Protein AF-A0A936NTW9-F1 (afdb_monomer)

Mean predicted aligned error: 15.89 Å

Structure (mmCIF, N/CA/C/O backbone):
data_AF-A0A936NTW9-F1
#
_entry.id   AF-A0A936NTW9-F1
#
loop_
_atom_site.group_PDB
_atom_site.id
_atom_site.type_symbol
_atom_site.label_atom_id
_atom_site.label_alt_id
_atom_site.label_comp_id
_atom_site.label_asym_id
_atom_site.label_entity_id
_atom_site.label_seq_id
_atom_site.pdbx_PDB_ins_code
_atom_site.Cartn_x
_atom_site.Cartn_y
_atom_site.Cartn_z
_atom_site.occupancy
_atom_site.B_iso_or_equiv
_atom_site.auth_seq_id
_atom_site.auth_comp_id
_atom_site.auth_asym_id
_atom_site.auth_atom_id
_atom_site.pdbx_PDB_model_num
ATOM 1 N N . MET A 1 1 ? -36.601 13.143 26.554 1.00 58.38 1 MET A N 1
ATOM 2 C CA . MET A 1 1 ? -36.252 12.756 25.161 1.00 58.38 1 MET A CA 1
ATOM 3 C C . MET A 1 1 ? -35.324 11.544 25.115 1.00 58.38 1 MET A C 1
ATOM 5 O O . MET A 1 1 ? -35.611 10.643 24.347 1.00 58.38 1 MET A O 1
ATOM 9 N N . ILE A 1 2 ? -34.257 11.485 25.926 1.00 73.88 2 ILE A N 1
ATOM 10 C CA . ILE A 1 2 ? -33.351 10.317 25.962 1.00 73.88 2 ILE A CA 1
ATOM 11 C C . ILE A 1 2 ? -33.959 9.081 26.653 1.00 73.88 2 ILE A C 1
ATOM 13 O O . ILE A 1 2 ? -33.783 7.973 26.162 1.00 73.88 2 ILE A O 1
ATOM 17 N N . GLU A 1 3 ? -34.763 9.271 27.703 1.00 79.44 3 GLU A N 1
ATOM 18 C CA . GLU A 1 3 ? -35.417 8.172 28.440 1.00 79.44 3 GLU A CA 1
ATOM 19 C C . GLU A 1 3 ? -36.416 7.390 27.578 1.00 79.44 3 GLU A C 1
ATOM 21 O O . GLU A 1 3 ? -36.490 6.170 27.659 1.00 79.44 3 GLU A O 1
ATOM 26 N N . ALA A 1 4 ? -37.110 8.073 26.661 1.00 79.88 4 ALA A N 1
ATOM 27 C CA . ALA A 1 4 ? -38.004 7.436 25.692 1.00 79.88 4 ALA A CA 1
ATOM 28 C C . ALA A 1 4 ? -37.268 6.504 24.705 1.00 79.88 4 ALA A C 1
ATOM 30 O O . ALA A 1 4 ? -37.899 5.679 24.054 1.00 79.88 4 ALA A O 1
ATOM 31 N N . LEU A 1 5 ? -35.941 6.639 24.589 1.00 82.25 5 LEU A N 1
ATOM 32 C CA . LEU A 1 5 ? -35.065 5.775 23.790 1.00 82.25 5 LEU A CA 1
ATOM 33 C C . LEU A 1 5 ? -34.344 4.721 24.651 1.00 82.25 5 LEU A C 1
ATOM 35 O O . LEU A 1 5 ? -33.435 4.058 24.156 1.00 82.25 5 LEU A O 1
ATOM 39 N N . GLY A 1 6 ? -34.709 4.585 25.931 1.00 81.94 6 GLY A N 1
ATOM 40 C CA . GLY A 1 6 ? -34.075 3.659 26.873 1.00 81.94 6 GLY A CA 1
ATOM 41 C C . GLY A 1 6 ? -32.705 4.115 27.385 1.00 81.94 6 GLY A C 1
ATOM 42 O O . GLY A 1 6 ? -31.946 3.298 27.897 1.00 81.94 6 GLY A O 1
ATOM 43 N N . ALA A 1 7 ? -32.357 5.398 27.233 1.00 87.19 7 ALA A N 1
ATOM 44 C CA . ALA A 1 7 ? -31.097 5.955 27.722 1.00 87.19 7 ALA A CA 1
ATOM 45 C C . ALA A 1 7 ? -31.300 6.779 29.001 1.00 87.19 7 ALA A C 1
ATOM 47 O O . ALA A 1 7 ? -32.234 7.576 29.089 1.00 87.19 7 ALA A O 1
ATOM 48 N N . PHE A 1 8 ? -30.368 6.650 29.944 1.00 87.12 8 PHE A N 1
ATOM 49 C CA . PHE A 1 8 ? -30.339 7.407 31.195 1.00 87.12 8 PHE A CA 1
ATOM 50 C C . PHE A 1 8 ? -29.145 8.382 31.231 1.00 87.12 8 PHE A C 1
ATOM 52 O O . PHE A 1 8 ? -28.143 8.176 30.533 1.00 87.12 8 PHE A O 1
ATOM 59 N N . PRO A 1 9 ? -29.241 9.493 31.983 1.00 83.81 9 PRO A N 1
ATOM 60 C CA . PRO A 1 9 ? -28.183 10.495 32.043 1.00 83.81 9 PRO A CA 1
ATOM 61 C C . PRO A 1 9 ? -26.956 9.993 32.818 1.00 83.81 9 PRO A C 1
ATOM 63 O O . PRO A 1 9 ? -27.065 9.437 33.906 1.00 83.81 9 PRO A O 1
ATOM 66 N N . VAL A 1 10 ? -25.760 10.268 32.289 1.00 82.56 10 VAL A N 1
ATOM 67 C CA . VAL A 1 10 ? -24.481 9.900 32.917 1.00 82.56 10 VAL A CA 1
ATOM 68 C C . VAL A 1 10 ? -23.636 11.151 33.154 1.00 82.56 10 VAL A C 1
ATOM 70 O O . VAL A 1 10 ? -23.286 11.853 32.202 1.00 82.56 10 VAL A O 1
ATOM 73 N N . ASP A 1 11 ? -23.263 11.424 34.410 1.00 78.00 11 ASP A N 1
ATOM 74 C CA . ASP A 1 11 ? -22.305 12.488 34.739 1.00 78.00 11 ASP A CA 1
ATOM 75 C C . ASP A 1 11 ? -20.865 11.969 34.584 1.00 78.00 11 ASP A C 1
ATOM 77 O O . ASP A 1 11 ? -20.357 11.179 35.379 1.00 78.00 11 ASP A O 1
ATOM 81 N N . ILE A 1 12 ? -20.199 12.422 33.522 1.00 67.88 12 ILE A N 1
ATOM 82 C CA . ILE A 1 12 ? -18.830 12.031 33.152 1.00 67.88 12 ILE A CA 1
ATOM 83 C C . ILE A 1 12 ? -17.732 12.777 33.936 1.00 67.88 12 ILE A C 1
ATOM 85 O O . ILE A 1 12 ? -16.542 12.560 33.681 1.00 67.88 12 ILE A O 1
ATOM 89 N N . ARG A 1 13 ? -18.083 13.664 34.880 1.00 70.44 13 ARG A N 1
ATOM 90 C CA . ARG A 1 13 ? -17.108 14.363 35.738 1.00 70.44 13 ARG A CA 1
ATOM 91 C C . ARG A 1 13 ? -16.461 13.388 36.731 1.00 70.44 13 ARG A C 1
ATOM 93 O O . ARG A 1 13 ? -17.114 12.491 37.266 1.00 70.44 13 ARG A O 1
ATOM 100 N N . LYS A 1 14 ? -15.160 13.569 37.006 1.00 58.91 14 LYS A N 1
ATOM 101 C CA . LYS A 1 14 ? -14.399 12.723 37.949 1.00 58.91 14 LYS A CA 1
ATOM 102 C C . LYS A 1 14 ? -15.132 12.611 39.295 1.00 58.91 14 LYS A C 1
ATOM 104 O O . LYS A 1 14 ? -15.470 13.625 39.897 1.00 58.91 14 LYS A O 1
ATOM 109 N N . GLY A 1 15 ? -15.352 11.376 39.750 1.00 62.38 15 GLY A N 1
ATOM 110 C CA . GLY A 1 15 ? -15.989 11.070 41.036 1.00 62.38 15 GLY A CA 1
ATOM 111 C C . GLY A 1 15 ? -17.523 11.065 41.040 1.00 62.38 15 GLY A C 1
ATOM 112 O O . GLY A 1 15 ? -18.102 10.804 42.087 1.00 62.38 15 GLY A O 1
ATOM 113 N N . ARG A 1 16 ? -18.191 11.323 39.902 1.00 64.38 16 ARG A N 1
ATOM 114 C CA . ARG A 1 16 ? -19.667 11.394 39.812 1.00 64.38 16 ARG A CA 1
ATOM 115 C C . ARG A 1 16 ? -20.327 10.295 38.971 1.00 64.38 16 ARG A C 1
ATOM 117 O O . ARG A 1 16 ? -21.535 10.317 38.784 1.00 64.38 16 ARG A O 1
ATOM 124 N N . GLY A 1 17 ? -19.556 9.304 38.522 1.00 69.69 17 GLY A N 1
ATOM 125 C CA . GLY A 1 17 ? -20.062 8.171 37.733 1.00 69.69 17 GLY A CA 1
ATOM 126 C C . GLY A 1 17 ? -20.706 7.039 38.547 1.00 69.69 17 GLY A C 1
ATOM 127 O O . GLY A 1 17 ? -21.182 6.072 37.963 1.00 69.69 17 GLY A O 1
ATOM 128 N N . GLU A 1 18 ? -20.714 7.133 39.878 1.00 79.44 18 GLU A N 1
ATOM 129 C CA . GLU A 1 18 ? -21.192 6.066 40.768 1.00 79.44 18 GLU A CA 1
ATOM 130 C C . GLU A 1 18 ? -22.706 5.828 40.647 1.00 79.44 18 GLU A C 1
ATOM 132 O O . GLU A 1 18 ? -23.154 4.685 40.654 1.00 79.44 18 GLU A O 1
ATOM 137 N N . SER A 1 19 ? -23.505 6.888 40.476 1.00 83.81 19 SER A N 1
ATOM 138 C CA . SER A 1 19 ? -24.954 6.759 40.267 1.00 83.81 19 SER A CA 1
ATOM 139 C C . SER A 1 19 ? -25.270 6.015 38.969 1.00 83.81 19 SER A C 1
ATOM 141 O O . SER A 1 19 ? -26.034 5.055 38.986 1.00 83.81 19 SER A O 1
ATOM 143 N N . ALA A 1 20 ? -24.606 6.393 37.874 1.00 86.38 20 ALA A N 1
ATOM 144 C CA . ALA A 1 20 ? -24.741 5.735 36.578 1.00 86.38 20 ALA A CA 1
ATOM 145 C C . ALA A 1 20 ? -24.289 4.267 36.619 1.00 86.38 20 ALA A C 1
ATOM 147 O O . ALA A 1 20 ? -24.885 3.415 35.965 1.00 86.38 20 ALA A O 1
ATOM 148 N N . TYR A 1 21 ? -23.252 3.957 37.402 1.00 88.56 21 TYR A N 1
ATOM 149 C CA . TYR A 1 21 ? -22.795 2.584 37.601 1.00 88.56 21 TYR A CA 1
ATOM 150 C C . TYR A 1 21 ? -23.832 1.730 38.348 1.00 88.56 21 TYR A C 1
ATOM 152 O O . TYR A 1 21 ? -24.126 0.612 37.929 1.00 88.56 21 TYR A O 1
ATOM 160 N N . ARG A 1 22 ? -24.437 2.259 39.419 1.00 89.06 22 ARG A N 1
ATOM 161 C CA . ARG A 1 22 ? -25.508 1.564 40.158 1.00 89.06 22 ARG A CA 1
ATOM 162 C C . ARG A 1 22 ? -26.762 1.363 39.318 1.00 89.06 22 ARG A C 1
ATOM 164 O O . ARG A 1 22 ? -27.401 0.320 39.413 1.00 89.06 22 ARG A O 1
ATOM 171 N N . GLU A 1 23 ? -27.101 2.335 38.483 1.00 90.69 23 GLU A N 1
ATOM 172 C CA . GLU A 1 23 ? -28.217 2.216 37.549 1.00 90.69 23 GLU A CA 1
ATOM 173 C C . GLU A 1 23 ? -27.950 1.135 36.493 1.00 90.69 23 GLU A C 1
ATOM 175 O O . GLU A 1 23 ? -28.784 0.251 36.291 1.00 90.69 23 GLU A O 1
ATOM 180 N N . ALA A 1 24 ? -26.748 1.128 35.908 1.00 92.62 24 ALA A N 1
ATOM 181 C CA . ALA A 1 24 ? -26.281 0.078 35.006 1.00 92.62 24 ALA A CA 1
ATOM 182 C C . ALA A 1 24 ? -26.339 -1.323 35.641 1.00 92.62 24 ALA A C 1
ATOM 184 O O . ALA A 1 24 ? -26.802 -2.268 35.000 1.00 92.62 24 ALA A O 1
ATOM 185 N N . LEU A 1 25 ? -25.918 -1.460 36.903 1.00 93.06 25 LEU A N 1
ATOM 186 C CA . LEU A 1 25 ? -26.058 -2.703 37.667 1.00 93.06 25 LEU A CA 1
ATOM 187 C C . LEU A 1 25 ? -27.520 -3.134 37.791 1.00 93.06 25 LEU A C 1
ATOM 189 O O . LEU A 1 25 ? -27.838 -4.288 37.515 1.00 93.06 25 LEU A O 1
ATOM 193 N N . GLY A 1 26 ? -28.406 -2.214 38.179 1.00 93.31 26 GLY A N 1
ATOM 194 C CA . GLY A 1 26 ? -29.829 -2.502 38.341 1.00 93.31 26 GLY A CA 1
ATOM 195 C C . GLY A 1 26 ? -30.490 -2.963 37.041 1.00 93.31 26 GLY A C 1
ATOM 196 O O . GLY A 1 26 ? -31.293 -3.891 37.070 1.00 93.31 26 GLY A O 1
ATOM 197 N N . ILE A 1 27 ? -30.132 -2.360 35.902 1.00 93.69 27 ILE A N 1
ATOM 198 C CA . ILE A 1 27 ? -30.601 -2.779 34.567 1.00 93.69 27 ILE A CA 1
ATOM 199 C C . ILE A 1 27 ? -30.202 -4.234 34.296 1.00 93.69 27 ILE A C 1
ATOM 201 O O . ILE A 1 27 ? -31.053 -5.072 34.003 1.00 93.69 27 ILE A O 1
ATOM 205 N N . LEU A 1 28 ? -28.921 -4.562 34.469 1.00 95.31 28 LEU A N 1
ATOM 206 C CA . LEU A 1 28 ? -28.418 -5.914 34.220 1.00 95.31 28 LEU A CA 1
ATOM 207 C C . LEU A 1 28 ? -29.011 -6.951 35.189 1.00 95.31 28 LEU A C 1
ATOM 209 O O . LEU A 1 28 ? -29.322 -8.064 34.776 1.00 95.31 28 LEU A O 1
ATOM 213 N N . GLN A 1 29 ? -29.229 -6.592 36.458 1.00 92.94 29 GLN A N 1
ATOM 214 C CA . GLN A 1 29 ? -29.855 -7.473 37.455 1.00 92.94 29 GLN A CA 1
ATOM 215 C C . GLN A 1 29 ? -31.328 -7.777 37.156 1.00 92.94 29 GLN A C 1
ATOM 217 O O . GLN A 1 29 ? -31.815 -8.840 37.532 1.00 92.94 29 GLN A O 1
ATOM 222 N N . ARG A 1 30 ? -32.035 -6.884 36.453 1.00 94.12 30 ARG A N 1
ATOM 223 C CA . ARG A 1 30 ? -33.392 -7.150 35.946 1.00 94.12 30 ARG A CA 1
ATOM 224 C C . ARG A 1 30 ? -33.407 -8.031 34.690 1.00 94.12 30 ARG A C 1
ATOM 226 O O . ARG A 1 30 ? -34.481 -8.340 34.187 1.00 94.12 30 ARG A O 1
ATOM 233 N N . GLY A 1 31 ? -32.241 -8.440 34.184 1.00 92.62 31 GLY A N 1
ATOM 234 C CA . GLY A 1 31 ? -32.121 -9.215 32.948 1.00 92.62 31 GLY A CA 1
ATOM 235 C C . GLY A 1 31 ? -32.299 -8.376 31.680 1.00 92.62 31 GLY A C 1
ATOM 236 O O . GLY A 1 31 ? -32.536 -8.930 30.608 1.00 92.62 31 GLY A O 1
ATOM 237 N N . GLU A 1 32 ? -32.201 -7.048 31.783 1.00 93.38 32 GLU A N 1
ATOM 238 C CA . GLU A 1 32 ? -32.288 -6.134 30.643 1.00 93.38 32 GLU A CA 1
ATOM 239 C C . GLU A 1 32 ? -30.918 -5.947 29.967 1.00 93.38 32 GLU A C 1
ATOM 241 O O . GLU A 1 32 ? -29.859 -6.201 30.546 1.00 93.38 32 GLU A O 1
ATOM 246 N N . ALA A 1 33 ? -30.926 -5.473 28.719 1.00 93.00 33 ALA A N 1
ATOM 247 C CA . ALA A 1 33 ? -29.708 -5.213 27.959 1.00 93.00 33 ALA A CA 1
ATOM 248 C C . ALA A 1 33 ? -29.172 -3.796 28.212 1.00 93.00 33 ALA A C 1
ATOM 250 O O . ALA A 1 33 ? -29.921 -2.822 28.181 1.00 93.00 33 ALA A O 1
ATOM 251 N N . LEU A 1 34 ? -27.852 -3.674 28.366 1.00 94.56 34 LEU A N 1
ATOM 252 C CA . LEU A 1 34 ? -27.174 -2.394 28.558 1.00 94.56 34 LEU A CA 1
ATOM 253 C C . LEU A 1 34 ? -26.146 -2.141 27.447 1.00 94.56 34 LEU A C 1
ATOM 255 O O . LEU A 1 34 ? -25.196 -2.903 27.273 1.00 94.56 34 LEU A O 1
ATOM 259 N N . GLY A 1 35 ? -26.314 -1.040 26.712 1.00 93.62 35 GLY A N 1
ATOM 260 C CA . GLY A 1 35 ? -25.346 -0.575 25.717 1.00 93.62 35 GLY A CA 1
ATOM 261 C C . GLY A 1 35 ? -24.323 0.382 26.327 1.00 93.62 35 GLY A C 1
ATOM 262 O O . GLY A 1 35 ? -24.699 1.408 26.889 1.00 93.62 35 GLY A O 1
ATOM 263 N N . ILE A 1 36 ? -23.026 0.084 26.187 1.00 92.12 36 ILE A N 1
ATOM 264 C CA . ILE A 1 36 ? -21.938 0.928 26.709 1.00 92.12 36 ILE A CA 1
ATOM 265 C C . ILE A 1 36 ? -20.894 1.178 25.622 1.00 92.12 36 ILE A C 1
ATOM 267 O O . ILE A 1 36 ? -20.478 0.257 24.922 1.00 92.12 36 ILE A O 1
ATOM 271 N N . PHE A 1 37 ? -20.424 2.424 25.523 1.00 90.19 37 PHE A N 1
ATOM 272 C CA . PHE A 1 37 ? -19.232 2.778 24.753 1.00 90.19 37 PHE A CA 1
ATOM 273 C C . PHE A 1 37 ? -18.010 2.784 25.685 1.00 90.19 37 PHE A C 1
ATOM 275 O O . PHE A 1 37 ? -17.820 3.763 26.413 1.00 90.19 37 PHE A O 1
ATOM 282 N N . PRO A 1 38 ? -17.174 1.729 25.689 1.00 87.50 38 PRO A N 1
ATOM 283 C CA . PRO A 1 38 ? -16.058 1.594 26.632 1.00 87.50 38 PRO A CA 1
ATOM 284 C C . PRO A 1 38 ? -14.990 2.693 26.510 1.00 87.50 38 PRO A C 1
ATOM 286 O O . PRO A 1 38 ? -14.270 2.947 27.470 1.00 87.50 38 PRO A O 1
ATOM 289 N N . GLU A 1 39 ? -14.913 3.386 25.371 1.00 82.00 39 GLU A N 1
ATOM 290 C CA . GLU A 1 39 ? -14.017 4.533 25.147 1.00 82.00 39 GLU A CA 1
ATOM 291 C C . GLU A 1 39 ? -14.477 5.801 25.901 1.00 82.00 39 GLU A C 1
ATOM 293 O O . GLU A 1 39 ? -13.690 6.705 26.184 1.00 82.00 39 GLU A O 1
ATOM 298 N N . GLY A 1 40 ? -15.770 5.893 26.237 1.00 79.88 40 GLY A N 1
ATOM 299 C CA . GLY A 1 40 ? -16.372 7.021 26.957 1.00 79.88 40 GLY A CA 1
ATOM 300 C C . GLY A 1 40 ? -16.474 8.334 26.169 1.00 79.88 40 GLY A C 1
ATOM 301 O O . GLY A 1 40 ? -17.053 9.299 26.667 1.00 79.88 40 GLY A O 1
ATOM 302 N N . GLN A 1 41 ? -15.936 8.399 24.952 1.00 77.75 41 GLN A N 1
ATOM 303 C CA . GLN A 1 41 ? -16.028 9.550 24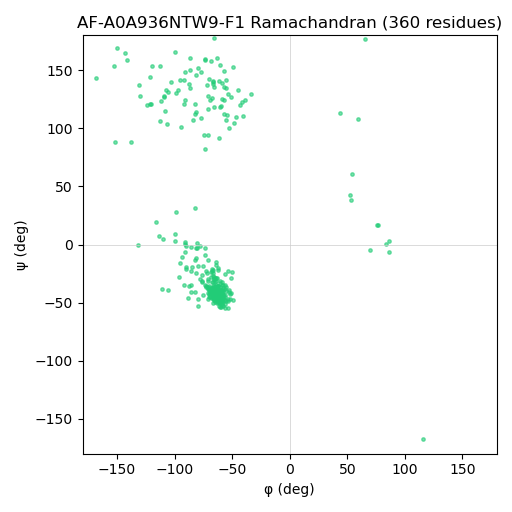.057 1.00 77.75 41 GLN A CA 1
ATOM 304 C C . GLN A 1 41 ? -16.203 9.087 22.610 1.00 77.75 41 GLN A C 1
ATOM 306 O O . GLN A 1 41 ? -15.866 7.964 22.249 1.00 77.75 41 GLN A O 1
ATOM 311 N N . ARG A 1 42 ? -16.730 9.973 21.760 1.00 77.31 42 ARG A N 1
ATOM 312 C CA . ARG A 1 42 ? -16.711 9.758 20.310 1.00 77.31 42 ARG A CA 1
ATOM 313 C C . ARG A 1 42 ? -15.280 9.926 19.804 1.00 77.31 42 ARG A C 1
ATOM 315 O O . ARG A 1 42 ? -14.697 10.985 20.032 1.00 77.31 42 ARG A O 1
ATOM 322 N N . SER A 1 43 ? -14.778 8.934 19.070 1.00 69.56 43 SER A N 1
ATOM 323 C CA . SER A 1 43 ? -13.479 9.016 18.394 1.00 69.56 43 SER A CA 1
ATOM 324 C C . SER A 1 43 ? -13.412 10.240 17.471 1.00 69.56 43 SER A C 1
ATOM 326 O O . SER A 1 43 ? -14.365 10.546 16.742 1.00 69.56 43 SER A O 1
ATOM 328 N N . GLU A 1 44 ? -12.298 10.974 17.543 1.00 59.31 44 GLU A N 1
ATOM 329 C CA . GLU A 1 44 ? -12.094 12.193 16.760 1.00 59.31 44 GLU A CA 1
ATOM 330 C C . GLU A 1 44 ? -11.673 11.858 15.331 1.00 59.31 44 GLU A C 1
ATOM 332 O O . GLU A 1 44 ? -12.318 12.383 14.425 1.00 59.31 44 GLU A O 1
ATOM 337 N N . GLN A 1 45 ? -10.705 10.944 15.152 1.00 54.91 45 GLN A N 1
ATOM 338 C CA . GLN A 1 45 ? -10.376 10.121 13.970 1.00 54.91 45 GLN A CA 1
ATOM 339 C C . GLN A 1 45 ? -9.360 9.043 14.406 1.00 54.91 45 GLN A C 1
ATOM 341 O O . GLN A 1 45 ? -8.465 9.354 15.190 1.00 54.91 45 GLN A O 1
ATOM 346 N N . GLY A 1 46 ? -9.428 7.818 13.872 1.00 49.69 46 GLY A N 1
ATOM 347 C 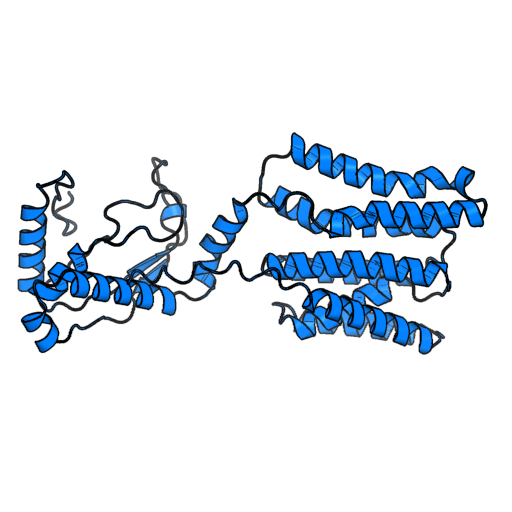CA . GLY A 1 46 ? -8.396 6.789 14.084 1.00 49.69 46 GLY A CA 1
ATOM 348 C C . GLY A 1 46 ? -8.870 5.542 14.846 1.00 49.69 46 GLY A C 1
ATOM 349 O O . GLY A 1 46 ? -10.080 5.354 14.980 1.00 49.69 46 GLY A O 1
ATOM 350 N N . PRO A 1 47 ? -7.923 4.685 15.292 1.00 50.91 47 PRO A N 1
ATOM 351 C CA . PRO A 1 47 ? -8.225 3.383 15.884 1.00 50.91 47 PRO A CA 1
ATOM 352 C C . PRO A 1 47 ? -9.025 3.519 17.182 1.00 50.91 47 PRO A C 1
ATOM 354 O O . PRO A 1 47 ? -9.003 4.569 17.825 1.00 50.91 47 PRO A O 1
ATOM 357 N N . MET A 1 48 ? -9.684 2.422 17.565 1.00 62.97 48 MET A N 1
ATOM 358 C CA . MET A 1 48 ? -10.353 2.246 18.858 1.00 62.97 48 MET A CA 1
ATOM 359 C C . MET A 1 48 ? -9.498 2.824 19.993 1.00 62.97 48 MET A C 1
ATOM 361 O O . MET A 1 48 ? -8.326 2.461 20.137 1.00 62.97 48 MET A O 1
ATOM 365 N N . GLY A 1 49 ? -10.077 3.761 20.747 1.00 64.69 49 GLY A N 1
ATOM 366 C CA . GLY A 1 49 ? -9.426 4.375 21.899 1.00 64.69 49 GLY A CA 1
ATOM 367 C C . GLY A 1 49 ? -9.186 3.376 23.031 1.00 64.69 49 GLY A C 1
ATOM 368 O O . GLY A 1 49 ? -9.566 2.208 22.959 1.00 64.69 49 GLY A O 1
ATOM 369 N N . GLU A 1 50 ? -8.559 3.846 24.107 1.00 75.88 50 GLU A N 1
ATOM 370 C CA . GLU A 1 50 ? -8.379 3.034 25.310 1.00 75.88 50 GLU A CA 1
ATOM 371 C C . GLU A 1 50 ? -9.740 2.587 25.865 1.00 75.88 50 GLU A C 1
ATOM 373 O O . GLU A 1 50 ? -10.631 3.404 26.122 1.00 75.88 50 GLU A O 1
ATOM 378 N N . LEU A 1 51 ? -9.899 1.274 26.040 1.00 82.50 51 LEU A N 1
ATOM 379 C CA . LEU A 1 51 ? -11.114 0.692 26.586 1.00 82.50 51 LEU A CA 1
ATOM 380 C C . LEU A 1 51 ? -11.081 0.766 28.112 1.00 82.50 51 LEU A C 1
ATOM 382 O O . LEU A 1 51 ? -10.201 0.200 28.755 1.00 82.50 51 LEU A O 1
ATOM 386 N N . ARG A 1 52 ? -12.069 1.434 28.708 1.00 86.25 52 ARG A N 1
ATOM 387 C CA . ARG A 1 52 ? -12.189 1.522 30.167 1.00 86.25 52 ARG A CA 1
ATOM 388 C C . ARG A 1 52 ? -12.739 0.224 30.758 1.00 86.25 52 ARG A C 1
ATOM 390 O O . ARG A 1 52 ? -13.605 -0.422 30.172 1.00 86.25 52 ARG A O 1
ATOM 397 N N . THR A 1 53 ? -12.324 -0.096 31.982 1.00 88.38 53 THR A N 1
ATOM 398 C CA . THR A 1 53 ? -12.673 -1.345 32.689 1.00 88.38 53 THR A CA 1
ATOM 399 C C . THR A 1 53 ? -14.112 -1.422 33.208 1.00 88.38 53 THR A C 1
ATOM 401 O O . THR A 1 53 ? -14.513 -2.456 33.733 1.00 88.38 53 THR A O 1
ATOM 404 N N . GLY A 1 54 ? -14.922 -0.367 33.059 1.00 88.88 54 GLY A N 1
ATOM 405 C CA . GLY A 1 54 ? -16.293 -0.331 33.587 1.00 88.88 54 GLY A CA 1
ATOM 406 C C . GLY A 1 54 ? -17.188 -1.458 33.058 1.00 88.88 54 GLY A C 1
ATOM 407 O O . GLY A 1 54 ? -17.990 -2.000 33.812 1.00 88.88 54 GLY A O 1
ATOM 408 N N . VAL A 1 55 ? -16.998 -1.858 31.795 1.00 92.56 55 VAL A N 1
ATOM 409 C CA . VAL A 1 55 ? -17.718 -2.992 31.190 1.00 92.56 55 VAL A CA 1
ATOM 410 C C . VAL A 1 55 ? -17.329 -4.305 31.867 1.00 92.56 55 VAL A C 1
ATOM 412 O O . VAL A 1 55 ? -18.209 -5.060 32.270 1.00 92.56 55 VAL A O 1
ATOM 415 N N . ALA A 1 56 ? -16.028 -4.552 32.048 1.00 92.75 56 ALA A N 1
ATOM 416 C CA . ALA A 1 56 ? -15.543 -5.742 32.739 1.00 92.75 56 ALA A CA 1
ATOM 417 C C . ALA A 1 56 ? -16.043 -5.797 34.185 1.00 92.75 56 ALA A C 1
ATOM 419 O O . ALA A 1 56 ? -16.500 -6.840 34.632 1.00 92.75 56 ALA A O 1
ATOM 420 N N . ARG A 1 57 ? -16.037 -4.668 34.900 1.00 92.25 57 ARG A N 1
ATOM 421 C CA . ARG A 1 57 ? -16.535 -4.605 36.278 1.00 92.25 57 ARG A CA 1
ATOM 422 C C . ARG A 1 57 ? -18.022 -4.974 36.378 1.00 92.25 57 ARG A C 1
ATOM 424 O O . ARG A 1 57 ? -18.375 -5.822 37.189 1.00 92.25 57 ARG A O 1
ATOM 431 N N . LEU A 1 58 ? -18.870 -4.424 35.505 1.00 94.00 58 LEU A N 1
ATOM 432 C CA . LEU A 1 58 ? -20.291 -4.795 35.439 1.00 94.00 58 LEU A CA 1
ATOM 433 C C . LEU A 1 58 ? -20.468 -6.279 35.109 1.00 94.00 58 LEU A C 1
ATOM 435 O O . LEU A 1 58 ? -21.263 -6.964 35.752 1.00 94.00 58 LEU A O 1
ATOM 439 N N . ALA A 1 59 ? -19.707 -6.785 34.140 1.00 94.19 59 ALA A N 1
ATOM 440 C CA . ALA A 1 59 ? -19.751 -8.185 33.746 1.00 94.19 59 ALA A CA 1
ATOM 441 C C . ALA A 1 59 ? -19.283 -9.121 34.865 1.00 94.19 59 ALA A C 1
ATOM 443 O O . ALA A 1 59 ? -19.820 -10.217 34.953 1.00 94.19 59 ALA A O 1
ATOM 444 N N . VAL A 1 60 ? -18.343 -8.697 35.724 1.00 93.81 60 VAL A N 1
ATOM 445 C CA . VAL A 1 60 ? -17.811 -9.427 36.897 1.00 93.81 60 VAL A CA 1
ATOM 446 C C . VAL A 1 60 ? -18.697 -9.315 38.138 1.00 93.81 60 VAL A C 1
ATOM 448 O O . VAL A 1 60 ? -18.751 -10.244 38.938 1.00 93.81 60 VAL A O 1
ATOM 451 N N . GLU A 1 61 ? -19.513 -8.278 38.270 1.00 91.75 61 GLU A N 1
ATOM 452 C CA . GLU A 1 61 ? -20.486 -8.197 39.367 1.00 91.75 61 GLU A CA 1
ATOM 453 C C . GLU A 1 61 ? -21.795 -8.932 39.007 1.00 91.75 61 GLU A C 1
ATOM 455 O O . GLU A 1 61 ? -22.315 -9.705 39.808 1.00 91.75 61 GLU A O 1
ATOM 460 N N . THR A 1 62 ? -22.283 -8.815 37.769 1.00 93.62 62 THR A N 1
ATOM 461 C CA . THR A 1 62 ? -23.645 -9.268 37.392 1.00 93.62 62 THR A CA 1
ATOM 462 C C . THR A 1 62 ? -23.741 -10.662 36.778 1.00 93.62 62 THR A C 1
ATOM 464 O O . THR A 1 62 ? -24.776 -11.307 36.881 1.00 93.62 62 THR A O 1
ATOM 467 N N . GLY A 1 63 ? -22.685 -11.133 36.120 1.00 93.06 63 GLY A N 1
ATOM 468 C CA . GLY A 1 63 ? -22.662 -12.401 35.381 1.00 93.06 63 GLY A CA 1
ATOM 469 C C . GLY A 1 63 ? -23.175 -12.253 33.958 1.00 93.06 63 GLY A C 1
ATOM 470 O O . GLY A 1 63 ? -23.254 -13.238 33.228 1.00 93.06 63 GLY A O 1
ATOM 471 N N . ALA A 1 64 ? -23.510 -11.027 33.550 1.00 95.81 64 ALA A N 1
ATOM 472 C CA . ALA A 1 64 ? -24.020 -10.762 32.223 1.00 95.81 64 ALA A CA 1
ATOM 473 C C . ALA A 1 64 ? -22.947 -11.053 31.154 1.00 95.81 64 ALA A C 1
ATOM 475 O O . ALA A 1 64 ? -21.792 -10.637 31.310 1.00 95.81 64 ALA A O 1
ATOM 476 N N . PRO A 1 65 ? -23.310 -11.727 30.046 1.00 95.62 65 PRO A N 1
ATOM 477 C CA . PRO A 1 65 ? -22.394 -11.930 28.935 1.00 95.62 65 PRO A CA 1
ATOM 478 C C . PRO A 1 65 ? -22.069 -10.599 28.255 1.00 95.62 65 PRO A C 1
ATOM 480 O O . PRO A 1 65 ? -22.944 -9.760 28.028 1.00 95.62 65 PRO A O 1
ATOM 483 N N . VAL A 1 66 ? -20.810 -10.421 27.863 1.00 96.38 66 VAL A N 1
ATOM 484 C CA . VAL A 1 66 ? -20.375 -9.243 27.107 1.00 96.38 66 VAL A CA 1
ATOM 485 C C . VAL A 1 66 ? -20.481 -9.554 25.621 1.00 96.38 66 VAL A C 1
ATOM 487 O O . VAL A 1 66 ? -19.825 -10.470 25.133 1.00 96.38 66 VAL A O 1
ATOM 490 N N . VAL A 1 67 ? -21.277 -8.781 24.880 1.00 95.75 67 VAL A N 1
ATOM 491 C CA . VAL A 1 67 ? -21.382 -8.895 23.415 1.00 95.75 67 VAL A CA 1
ATOM 492 C C . VAL A 1 67 ? -20.663 -7.713 22.769 1.00 95.75 67 VAL A C 1
ATOM 494 O O . VAL A 1 67 ? -21.199 -6.602 22.765 1.00 95.75 67 VAL A O 1
ATOM 497 N N . PRO A 1 68 ? -19.455 -7.902 22.208 1.00 93.19 68 PRO A N 1
ATOM 498 C CA . PRO A 1 68 ? -18.766 -6.814 21.534 1.00 93.19 68 PRO A CA 1
ATOM 499 C C . PRO A 1 68 ? -19.526 -6.402 20.264 1.00 93.19 68 PRO A C 1
ATOM 501 O O . PRO A 1 68 ? -19.992 -7.251 19.500 1.00 93.19 68 PRO A O 1
ATOM 504 N N . VAL A 1 69 ? -19.604 -5.097 19.991 1.00 90.94 69 VAL A N 1
ATOM 505 C CA . VAL A 1 69 ? -20.260 -4.552 18.791 1.00 90.94 69 VAL A CA 1
ATOM 506 C C . VAL A 1 69 ? -19.336 -3.558 18.101 1.00 90.94 69 VAL A C 1
ATOM 508 O O . VAL A 1 69 ? -18.846 -2.617 18.721 1.00 90.94 69 VAL A O 1
ATOM 511 N N . THR A 1 70 ? -19.103 -3.734 16.800 1.00 86.19 70 THR A N 1
ATOM 512 C CA . THR A 1 70 ? -18.354 -2.767 15.985 1.00 86.19 70 THR A CA 1
ATOM 513 C C . THR A 1 70 ? -19.282 -1.980 15.076 1.00 86.19 70 THR A C 1
ATOM 515 O O . THR A 1 70 ? -20.068 -2.559 14.325 1.00 86.19 70 THR A O 1
ATOM 518 N N . ILE A 1 71 ? -19.125 -0.655 15.089 1.00 85.31 71 ILE A N 1
ATOM 519 C CA . ILE A 1 71 ? -19.854 0.275 14.227 1.00 85.31 71 ILE A CA 1
ATOM 520 C C . ILE A 1 71 ? -18.869 0.916 13.243 1.00 85.31 71 ILE A C 1
ATOM 522 O O . ILE A 1 71 ? -18.074 1.783 13.595 1.00 85.31 71 ILE A O 1
ATOM 526 N N . GLY A 1 72 ? -18.927 0.494 11.983 1.00 80.06 72 GLY A N 1
ATOM 527 C CA . GLY A 1 72 ? -18.126 1.033 10.888 1.00 80.06 72 GLY A CA 1
ATOM 528 C C . GLY A 1 72 ? -18.874 2.103 10.093 1.00 80.06 72 GLY A C 1
ATOM 529 O O . GLY A 1 72 ? -20.060 1.972 9.804 1.00 80.06 72 GLY A O 1
ATOM 530 N N . GLY A 1 73 ? -18.173 3.159 9.674 1.00 74.06 73 GLY A N 1
ATOM 531 C CA . GLY A 1 73 ? -18.722 4.190 8.783 1.00 74.06 73 GLY A CA 1
ATOM 532 C C . GLY A 1 73 ? -19.488 5.328 9.468 1.00 74.06 73 GLY A C 1
ATOM 533 O O . GLY A 1 73 ? -19.773 6.319 8.797 1.00 74.06 73 GLY A O 1
ATOM 534 N N . ALA A 1 74 ? -19.730 5.255 10.782 1.00 82.31 74 ALA A N 1
ATOM 535 C CA . ALA A 1 74 ? -20.398 6.313 11.546 1.00 82.31 74 ALA A CA 1
ATOM 536 C C . ALA A 1 74 ? -19.646 7.657 11.497 1.00 82.31 74 ALA A C 1
ATOM 538 O O . ALA A 1 74 ? -20.269 8.694 11.298 1.00 82.31 74 ALA A O 1
ATOM 539 N N . VAL A 1 75 ? -18.307 7.650 11.554 1.00 77.56 75 VAL A N 1
ATOM 540 C CA . VAL A 1 75 ? -17.484 8.871 11.411 1.00 77.56 75 VAL A CA 1
ATOM 541 C C . VAL A 1 75 ? -17.670 9.524 10.037 1.00 77.56 75 VAL A C 1
ATOM 543 O O . VAL A 1 75 ? -17.705 10.747 9.926 1.00 77.56 75 VAL A O 1
ATOM 546 N N . ARG A 1 76 ? -17.844 8.722 8.975 1.00 74.69 76 ARG A N 1
ATOM 547 C CA . ARG A 1 76 ? -18.111 9.242 7.624 1.00 74.69 76 ARG A CA 1
ATOM 548 C C . ARG A 1 76 ? -19.509 9.836 7.521 1.00 74.69 76 ARG A C 1
ATOM 550 O O . ARG A 1 76 ? -19.669 10.827 6.816 1.00 74.69 76 ARG A O 1
ATOM 557 N N . ALA A 1 77 ? -20.492 9.229 8.185 1.00 83.62 77 ALA A N 1
ATOM 558 C CA . ALA A 1 77 ? -21.853 9.745 8.241 1.00 83.62 77 ALA A CA 1
ATOM 559 C C . ALA A 1 77 ? -21.899 11.064 9.023 1.00 83.62 77 ALA A C 1
ATOM 561 O O . ALA A 1 77 ? -22.419 12.057 8.521 1.00 83.62 77 ALA A O 1
ATOM 562 N N . TRP A 1 78 ? -21.314 11.102 10.223 1.00 86.19 78 TRP A N 1
ATOM 563 C CA . TRP A 1 78 ? -21.414 12.257 11.110 1.00 86.19 78 TRP A CA 1
ATOM 564 C C . TRP A 1 78 ? -20.199 12.418 12.046 1.00 86.19 78 TRP A C 1
ATOM 566 O O . TRP A 1 78 ? -20.187 11.921 13.179 1.00 86.19 78 TRP A O 1
ATOM 576 N N . PRO A 1 79 ? -19.148 13.131 11.604 1.00 81.19 79 PRO A N 1
ATOM 577 C CA . PRO A 1 79 ? -17.971 13.371 12.432 1.00 81.19 79 P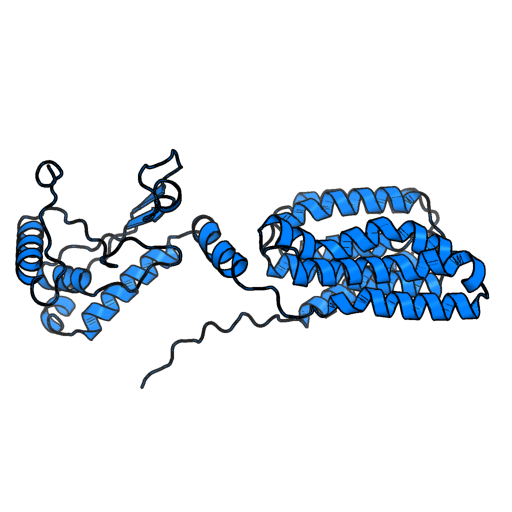RO A CA 1
ATOM 578 C C . PRO A 1 79 ? -18.254 14.405 13.536 1.00 81.19 79 PRO A C 1
ATOM 580 O O . PRO A 1 79 ? -19.178 15.209 13.427 1.00 81.19 79 PRO A O 1
ATOM 583 N N . LYS A 1 80 ? -17.445 14.402 14.607 1.00 76.56 80 LYS A N 1
ATOM 584 C CA . LYS A 1 80 ? -17.638 15.241 15.814 1.00 76.56 80 LYS A CA 1
ATOM 585 C C . LYS A 1 80 ? -17.720 16.743 15.524 1.00 76.56 80 LYS A C 1
ATOM 587 O O . LYS A 1 80 ? -18.490 17.441 16.168 1.00 76.56 80 LYS A O 1
ATOM 592 N N . HIS A 1 81 ? -16.965 17.217 14.537 1.00 81.31 81 HIS A N 1
ATOM 593 C CA . HIS A 1 81 ? -16.861 18.631 14.167 1.00 81.31 81 HIS A CA 1
ATOM 594 C C . HIS A 1 81 ? -17.956 19.110 13.199 1.00 81.31 81 HIS A C 1
ATOM 596 O O . HIS A 1 81 ? -17.954 20.273 12.804 1.00 81.31 81 HIS A O 1
ATOM 602 N N . ARG A 1 82 ? -18.862 18.231 12.754 1.00 79.69 82 ARG A N 1
ATOM 603 C CA . ARG A 1 82 ? -19.900 18.588 11.782 1.00 79.69 82 ARG A CA 1
ATOM 604 C C . ARG A 1 82 ? -21.266 18.666 12.457 1.00 79.69 82 ARG A C 1
ATOM 606 O O . ARG A 1 82 ? -21.668 17.744 13.154 1.00 79.69 82 ARG A O 1
ATOM 613 N N . LEU A 1 83 ? -22.000 19.738 12.165 1.00 85.25 83 LEU A N 1
ATOM 614 C CA . LEU A 1 83 ? -23.325 19.998 12.736 1.00 85.25 83 LEU A CA 1
ATOM 615 C C . LEU A 1 83 ? -24.392 18.994 12.277 1.00 85.25 83 LEU A C 1
ATOM 617 O O . LEU A 1 83 ? -25.173 18.537 13.100 1.00 85.25 83 LEU A O 1
ATOM 621 N N . LEU A 1 84 ? -24.398 18.607 10.996 1.00 88.62 84 LEU A N 1
ATOM 622 C CA . LEU A 1 84 ? -25.413 17.711 10.426 1.00 88.62 84 LEU A CA 1
ATOM 623 C C . LEU A 1 84 ? -24.805 16.435 9.813 1.00 88.62 84 LEU A C 1
ATOM 625 O O . LEU A 1 84 ? -23.720 16.495 9.218 1.00 88.62 84 LEU A O 1
ATOM 629 N N . PRO A 1 85 ? -25.492 15.282 9.922 1.00 87.75 85 PRO A N 1
ATOM 630 C CA . PRO A 1 85 ? -25.067 14.042 9.284 1.00 87.75 85 PRO A CA 1
ATOM 631 C C . PRO A 1 85 ? -25.190 14.125 7.754 1.00 87.75 85 PRO A C 1
ATOM 633 O O . PRO A 1 85 ? -25.967 14.907 7.211 1.00 87.75 85 PRO A O 1
ATOM 636 N N . LYS A 1 86 ? -24.439 13.282 7.040 1.00 85.88 86 LYS A N 1
ATOM 637 C CA . LYS A 1 86 ? -24.610 13.019 5.604 1.00 85.88 86 LYS A CA 1
ATOM 638 C C . LYS A 1 86 ? -24.926 11.539 5.355 1.00 85.88 86 LYS A C 1
ATOM 640 O O . LYS A 1 86 ? -24.468 10.694 6.129 1.00 85.88 86 LYS A O 1
ATOM 645 N N . PRO A 1 87 ? -25.625 11.200 4.258 1.00 88.19 87 PRO A N 1
ATOM 646 C CA . PRO A 1 87 ? -25.848 9.810 3.878 1.00 88.19 87 PRO A CA 1
ATOM 647 C C . PRO A 1 87 ? -24.523 9.058 3.704 1.00 88.19 87 PRO A C 1
ATOM 649 O O . PRO A 1 87 ? -23.645 9.469 2.943 1.00 88.19 87 PRO A O 1
ATOM 652 N N . ALA A 1 88 ? -24.369 7.949 4.422 1.00 80.94 88 ALA A N 1
ATOM 653 C CA . ALA A 1 88 ? -23.239 7.040 4.292 1.00 80.94 88 ALA A CA 1
ATOM 654 C C . ALA A 1 88 ? -23.658 5.627 4.709 1.00 80.94 88 ALA A C 1
ATOM 656 O O . ALA A 1 88 ? -24.557 5.450 5.527 1.00 80.94 88 ALA A O 1
ATOM 657 N N . LYS A 1 89 ? -22.975 4.611 4.173 1.00 79.69 89 LYS A N 1
ATOM 658 C CA . LYS A 1 89 ? -23.177 3.224 4.606 1.00 79.69 89 LYS A CA 1
ATOM 659 C C . LYS A 1 89 ? -22.601 3.037 6.014 1.00 79.69 89 LYS A C 1
ATOM 661 O O . LYS A 1 89 ? -21.385 3.178 6.197 1.00 79.69 89 LYS A O 1
ATOM 666 N N . ILE A 1 90 ? -23.474 2.713 6.967 1.00 82.12 90 ILE A N 1
ATOM 667 C CA . ILE A 1 90 ? -23.125 2.302 8.330 1.00 82.12 90 ILE A CA 1
ATOM 668 C C . ILE A 1 90 ? -23.191 0.778 8.387 1.00 82.12 90 ILE A C 1
ATOM 670 O O . ILE A 1 90 ? -24.164 0.176 7.940 1.00 82.12 90 ILE A O 1
ATOM 674 N N . LEU A 1 91 ? -22.139 0.160 8.911 1.00 80.00 91 LEU A N 1
ATOM 675 C CA . LEU A 1 91 ? -22.076 -1.275 9.146 1.00 80.00 91 LEU A CA 1
ATOM 676 C C . LEU A 1 91 ? -22.070 -1.511 10.651 1.00 80.00 91 LEU A C 1
ATOM 678 O O . LEU A 1 91 ? -21.173 -1.021 11.332 1.00 80.00 91 LEU A O 1
ATOM 682 N N . VAL A 1 92 ? -23.023 -2.290 11.149 1.00 88.00 92 VAL A N 1
ATOM 683 C CA . VAL A 1 92 ? -23.032 -2.761 12.536 1.00 88.00 92 VAL A CA 1
ATOM 684 C C . VAL A 1 92 ? -22.735 -4.251 12.522 1.00 88.00 92 VAL A C 1
ATOM 686 O O . VAL A 1 92 ? -23.360 -5.007 11.778 1.00 88.00 92 VAL A O 1
ATOM 689 N N . ARG A 1 93 ? -21.744 -4.669 13.304 1.00 82.56 93 ARG A N 1
ATOM 690 C CA . ARG A 1 93 ? -21.362 -6.072 13.457 1.00 82.56 93 ARG A CA 1
ATOM 691 C C . ARG A 1 93 ? -21.408 -6.441 14.928 1.00 82.56 93 ARG A C 1
ATOM 693 O O . ARG A 1 93 ? -20.661 -5.870 15.716 1.00 82.56 93 ARG A O 1
ATOM 700 N N . PHE A 1 94 ? -22.246 -7.417 15.247 1.00 89.69 94 PHE A N 1
ATOM 701 C CA . PHE A 1 94 ? -22.257 -8.093 16.537 1.00 89.69 94 PHE A CA 1
ATOM 702 C C . PHE A 1 94 ? -21.255 -9.241 16.494 1.00 89.69 94 PHE A C 1
ATOM 704 O O . PHE A 1 94 ? -21.176 -9.965 15.496 1.00 89.69 94 PHE A O 1
ATOM 711 N N . HIS A 1 95 ? -20.461 -9.361 17.547 1.00 88.56 95 HIS A N 1
ATOM 712 C CA . HIS A 1 95 ? -19.462 -10.411 17.698 1.00 88.56 95 HIS A CA 1
ATOM 713 C C . HIS A 1 95 ? -19.994 -11.527 18.592 1.00 88.56 95 HIS A C 1
ATOM 715 O O . HIS A 1 95 ? -21.003 -11.357 19.272 1.00 88.56 95 HIS A O 1
ATOM 721 N N . GLU A 1 96 ? -19.315 -12.673 18.588 1.00 89.44 96 GLU A N 1
ATOM 722 C CA . GLU A 1 96 ? -19.667 -13.772 19.487 1.00 89.44 96 GLU A CA 1
ATOM 723 C C . GLU A 1 96 ? -19.622 -13.302 20.952 1.00 89.44 96 GLU A C 1
ATOM 725 O O . GLU A 1 96 ? -18.639 -12.643 21.328 1.00 89.44 96 GLU A O 1
ATOM 730 N N . PRO A 1 97 ? -20.628 -13.655 21.774 1.00 94.31 97 PRO A N 1
ATOM 731 C CA . PRO A 1 97 ? -20.648 -13.330 23.193 1.00 94.31 97 PRO A CA 1
ATOM 732 C C . PRO A 1 97 ? -19.425 -13.869 23.944 1.00 94.31 97 PRO A C 1
ATOM 734 O O . PRO A 1 97 ? -18.844 -14.904 23.598 1.00 94.31 97 PRO A O 1
ATOM 737 N N . ILE A 1 98 ? -19.035 -13.144 24.984 1.00 93.44 98 ILE A N 1
ATOM 738 C CA . ILE A 1 98 ? -18.022 -13.536 25.956 1.00 93.44 98 ILE A CA 1
ATOM 739 C C . ILE A 1 98 ? -18.759 -13.847 27.254 1.00 93.44 98 ILE A C 1
ATOM 741 O O . ILE A 1 98 ? -19.366 -12.963 27.861 1.00 93.44 98 ILE A O 1
ATOM 745 N N . HIS A 1 99 ? -18.706 -15.113 27.651 1.00 94.19 99 HIS A N 1
ATOM 746 C CA . HIS A 1 99 ? -19.204 -15.588 28.933 1.00 94.19 99 HIS A CA 1
ATOM 747 C C . HIS A 1 99 ? -18.027 -15.670 29.897 1.00 94.19 99 HIS A C 1
ATOM 749 O O . HIS A 1 99 ? -16.966 -16.168 29.524 1.00 94.19 99 HIS A O 1
ATOM 755 N N . LEU A 1 100 ? -18.211 -15.146 31.104 1.00 92.19 100 LEU A N 1
ATOM 756 C CA . LEU A 1 100 ? -17.214 -15.239 32.162 1.00 92.19 100 LEU A CA 1
ATOM 757 C C . LEU A 1 100 ? -17.496 -16.477 33.003 1.00 92.19 100 LEU A C 1
ATOM 759 O O . LEU A 1 100 ? -18.660 -16.777 33.279 1.00 92.19 100 LEU A O 1
ATOM 763 N N . ASP A 1 101 ? -16.438 -17.163 33.418 1.00 91.44 101 ASP A N 1
ATOM 764 C CA . ASP A 1 101 ? -16.565 -18.286 34.333 1.00 91.44 101 ASP A CA 1
ATOM 765 C C . ASP A 1 101 ? -17.037 -17.809 35.716 1.00 91.44 101 ASP A C 1
ATOM 767 O O . ASP A 1 101 ? -16.628 -16.754 36.217 1.00 91.44 101 ASP A O 1
ATOM 771 N N . GLN A 1 102 ? -17.954 -18.565 36.319 1.00 88.81 102 GLN A N 1
ATOM 772 C CA . GLN A 1 102 ? -18.582 -18.169 37.574 1.00 88.81 102 GLN A CA 1
ATOM 773 C C . GLN A 1 102 ? -17.623 -18.298 38.763 1.00 88.81 102 GLN A C 1
ATOM 775 O O . GLN A 1 102 ? -17.663 -17.447 39.654 1.00 88.81 102 GLN A O 1
ATOM 780 N N . GLU A 1 103 ? -16.762 -19.316 38.790 1.00 87.25 103 GLU A N 1
ATOM 781 C CA . GLU A 1 103 ? -15.785 -19.502 39.866 1.00 87.25 103 GLU A CA 1
ATOM 782 C C . GLU A 1 103 ? -14.708 -18.417 39.798 1.00 87.25 103 GLU A C 1
ATOM 784 O O . GLU A 1 103 ? -14.396 -17.782 40.810 1.00 87.25 103 GLU A O 1
ATOM 789 N N . GLU A 1 104 ? -14.196 -18.126 38.599 1.00 86.31 104 GLU A N 1
ATOM 790 C CA . GLU A 1 104 ? -13.225 -17.046 38.396 1.00 86.31 104 GLU A CA 1
ATOM 791 C C . GLU A 1 104 ? -13.783 -15.679 38.798 1.00 86.31 104 GLU A C 1
ATOM 793 O O . GLU A 1 104 ? -13.108 -14.922 39.502 1.00 86.31 104 GLU A O 1
ATOM 798 N N . ARG A 1 105 ? -15.029 -15.371 38.413 1.00 89.25 105 ARG A N 1
ATOM 799 C CA . ARG A 1 105 ? -15.724 -14.136 38.813 1.00 89.25 105 ARG A CA 1
ATOM 800 C C . ARG A 1 105 ? -15.769 -13.963 40.323 1.00 89.25 105 ARG A C 1
ATOM 802 O O . ARG A 1 105 ? -15.471 -12.876 40.813 1.00 89.25 105 ARG A O 1
ATOM 809 N N . VAL A 1 106 ? -16.164 -15.005 41.056 1.00 85.38 106 VAL A N 1
ATOM 810 C CA . VAL A 1 106 ? -16.311 -14.944 42.518 1.00 85.38 106 VAL A CA 1
ATOM 811 C C . VAL A 1 106 ? -14.946 -14.764 43.180 1.00 85.38 106 VAL A C 1
ATOM 813 O O . VAL A 1 106 ? -14.782 -13.865 44.008 1.00 85.38 106 VAL A O 1
ATOM 816 N N . ASN A 1 107 ? -13.951 -15.545 42.757 1.00 86.75 107 ASN A N 1
ATOM 817 C CA . ASN A 1 107 ? -12.610 -15.539 43.343 1.00 86.75 107 ASN A CA 1
ATOM 818 C C . ASN A 1 107 ? -11.814 -14.263 43.026 1.00 86.75 107 ASN A C 1
ATOM 820 O O . ASN A 1 107 ? -11.000 -13.825 43.838 1.00 86.75 107 ASN A O 1
ATOM 824 N N . ARG A 1 108 ? -12.040 -13.650 41.856 1.00 87.75 108 ARG A N 1
ATOM 825 C CA . ARG A 1 108 ? -11.265 -12.503 41.343 1.00 87.75 108 ARG A CA 1
ATOM 826 C C . ARG A 1 108 ? -12.099 -11.227 41.189 1.00 87.75 108 ARG A C 1
ATOM 828 O O . ARG A 1 108 ? -11.686 -10.304 40.493 1.00 87.75 108 ARG A O 1
ATOM 835 N N . SER A 1 109 ? -13.251 -11.135 41.854 1.00 78.56 109 SER A N 1
ATOM 836 C CA . SER A 1 109 ? -14.200 -10.013 41.716 1.00 78.56 109 SER A CA 1
ATOM 837 C C . SER A 1 109 ? -13.576 -8.622 41.926 1.00 78.56 109 SER A C 1
ATOM 839 O O . SER A 1 109 ? -13.886 -7.676 41.197 1.00 78.56 109 SER A O 1
ATOM 841 N N . GLY A 1 110 ? -12.657 -8.500 42.890 1.00 80.38 110 GLY A N 1
ATOM 842 C CA . GLY A 1 110 ? -11.928 -7.263 43.200 1.00 80.38 110 GLY A CA 1
ATOM 843 C C . GLY A 1 110 ? -10.610 -7.066 42.440 1.00 80.38 110 GLY A C 1
ATOM 844 O O . GLY A 1 110 ? -9.941 -6.049 42.638 1.00 80.38 110 GLY A O 1
ATOM 845 N N . ASP A 1 111 ? -10.208 -8.015 41.592 1.00 87.50 111 ASP A N 1
ATOM 846 C CA . ASP A 1 111 ? -8.922 -7.985 40.898 1.00 87.50 111 ASP A CA 1
ATOM 847 C C . ASP A 1 111 ? -8.982 -7.078 39.658 1.00 87.50 111 ASP A C 1
ATOM 849 O O . ASP A 1 111 ? -9.651 -7.360 38.660 1.00 87.50 111 ASP A O 1
ATOM 853 N N . ARG A 1 112 ? -8.234 -5.971 39.700 1.00 85.25 112 ARG A N 1
ATOM 854 C CA . ARG A 1 112 ? -8.112 -5.049 38.561 1.00 85.25 112 ARG A CA 1
ATOM 855 C C . ARG A 1 112 ? -7.417 -5.690 37.360 1.00 85.25 112 ARG A C 1
ATOM 857 O O . ARG A 1 112 ? -7.729 -5.312 36.232 1.00 85.25 112 ARG A O 1
ATOM 864 N N . ASN A 1 113 ? -6.524 -6.652 37.582 1.00 84.31 113 ASN A N 1
ATOM 865 C CA . ASN A 1 113 ? -5.847 -7.356 36.496 1.00 84.31 113 ASN A CA 1
ATOM 866 C C . ASN A 1 113 ? -6.829 -8.256 35.745 1.00 84.31 113 ASN A C 1
ATOM 868 O O . ASN A 1 113 ? -6.808 -8.280 34.519 1.00 84.31 113 ASN A O 1
ATOM 872 N N . TYR A 1 114 ? -7.752 -8.906 36.458 1.00 86.94 114 TYR A N 1
ATOM 873 C CA . TYR A 1 114 ? -8.815 -9.693 35.833 1.00 86.94 114 TYR A CA 1
ATOM 874 C C . TYR A 1 114 ? -9.744 -8.830 34.970 1.00 86.94 114 TYR A C 1
ATOM 876 O O . TYR A 1 114 ? -10.082 -9.180 33.842 1.00 86.94 114 TYR A O 1
ATOM 884 N N . GLN A 1 115 ? -10.107 -7.639 35.454 1.00 88.94 115 GLN A N 1
ATOM 885 C CA . GLN A 1 115 ? -10.906 -6.700 34.661 1.00 88.94 115 GLN A CA 1
ATOM 886 C C . GLN A 1 115 ? -10.179 -6.256 33.382 1.00 88.94 115 GLN A C 1
ATOM 888 O O . GLN A 1 115 ? -10.813 -6.109 32.337 1.00 88.94 115 GLN A O 1
ATOM 893 N N . ALA A 1 116 ? -8.862 -6.042 33.450 1.00 83.88 116 ALA A N 1
ATOM 894 C CA . ALA A 1 116 ? -8.048 -5.716 32.282 1.00 83.88 116 ALA A CA 1
ATOM 895 C C . ALA A 1 116 ? -7.975 -6.888 31.286 1.00 83.88 116 ALA A C 1
ATOM 897 O O . ALA A 1 116 ? -8.159 -6.668 30.091 1.00 83.88 116 ALA A O 1
ATOM 898 N N . GLU A 1 117 ? -7.807 -8.118 31.777 1.00 83.38 117 GLU A N 1
ATOM 899 C CA . GLU A 1 117 ? -7.799 -9.360 30.988 1.00 83.38 117 GLU A CA 1
ATOM 900 C C . GLU A 1 117 ? -9.110 -9.545 30.202 1.00 83.38 117 GLU A C 1
ATOM 902 O O . GLU A 1 117 ? -9.097 -9.813 29.000 1.00 83.38 117 GLU A O 1
ATOM 907 N N . ILE A 1 118 ? -10.258 -9.288 30.836 1.00 88.81 118 ILE A N 1
ATOM 908 C CA . ILE A 1 118 ? -11.568 -9.323 30.166 1.00 88.81 118 ILE A CA 1
ATOM 909 C C . ILE A 1 118 ? -11.647 -8.276 29.049 1.00 88.81 118 ILE A C 1
ATOM 911 O O . ILE A 1 118 ? -12.141 -8.563 27.956 1.00 88.81 118 ILE A O 1
ATOM 915 N N . MET A 1 119 ? -11.166 -7.053 29.293 1.00 89.69 119 MET A N 1
ATOM 916 C CA . MET A 1 119 ? -11.165 -6.007 28.265 1.00 89.69 119 MET A CA 1
ATOM 917 C C . MET A 1 119 ? -10.199 -6.320 27.117 1.00 89.69 119 MET A C 1
ATOM 919 O O . MET A 1 119 ? -10.493 -5.983 25.967 1.00 89.69 119 MET A O 1
ATOM 923 N N . GLU A 1 120 ? -9.088 -6.999 27.395 1.00 81.88 120 GLU A N 1
ATOM 924 C CA . GLU A 1 120 ? -8.175 -7.506 26.372 1.00 81.88 120 GLU A CA 1
ATOM 925 C C . GLU A 1 120 ? -8.841 -8.596 25.525 1.00 81.88 120 GLU A C 1
ATOM 927 O O . GLU A 1 120 ? -8.800 -8.519 24.296 1.00 81.88 120 GLU A O 1
ATOM 932 N N . LEU A 1 121 ? -9.565 -9.531 26.145 1.00 84.94 121 LEU A N 1
ATOM 933 C CA . LEU A 1 121 ? -10.355 -10.543 25.439 1.00 84.94 121 LEU A CA 1
ATOM 934 C C . LEU A 1 121 ? -11.434 -9.911 24.544 1.00 84.94 121 LEU A C 1
ATOM 936 O O . LEU A 1 121 ? -11.635 -10.338 23.402 1.00 84.94 121 LEU A O 1
ATOM 940 N N . VAL A 1 122 ? -12.109 -8.860 25.024 1.00 87.12 122 VAL A N 1
ATOM 941 C CA . VAL A 1 122 ? -13.056 -8.064 24.222 1.00 87.12 122 VAL A CA 1
ATOM 942 C C . VAL A 1 122 ? -12.347 -7.450 23.012 1.00 87.12 122 VAL A C 1
ATOM 944 O O . VAL A 1 122 ? -12.831 -7.581 21.882 1.00 87.12 122 VAL A O 1
ATOM 947 N N . ALA A 1 123 ? -11.190 -6.819 23.215 1.00 81.75 123 ALA A N 1
ATOM 948 C CA . ALA A 1 123 ? -10.403 -6.229 22.137 1.00 81.75 123 ALA A CA 1
ATOM 949 C C . ALA A 1 123 ? -9.912 -7.286 21.133 1.00 81.75 123 ALA A C 1
ATOM 951 O O . ALA A 1 123 ? -9.942 -7.055 19.920 1.00 81.75 123 ALA A O 1
ATOM 952 N N . GLU A 1 124 ? -9.501 -8.466 21.596 1.00 78.56 124 GLU A N 1
ATOM 953 C CA . GLU A 1 124 ? -9.085 -9.577 20.742 1.00 78.56 124 GLU A CA 1
ATOM 954 C C . GLU A 1 124 ? -10.256 -10.108 19.907 1.00 78.56 124 GLU A C 1
ATOM 956 O O . GLU A 1 124 ? -10.125 -10.285 18.691 1.00 78.56 124 GLU A O 1
ATOM 961 N N . ARG A 1 125 ? -11.433 -10.292 20.520 1.00 80.00 125 ARG A N 1
ATOM 962 C CA . ARG A 1 125 ? -12.655 -10.748 19.839 1.00 80.00 125 ARG A CA 1
ATOM 963 C C . ARG A 1 125 ? -13.056 -9.797 18.716 1.00 80.00 125 ARG A C 1
ATOM 965 O O . ARG A 1 125 ? -13.404 -10.246 17.621 1.00 80.00 125 ARG A O 1
ATOM 972 N N . ILE A 1 126 ? -12.953 -8.492 18.960 1.00 79.00 126 ILE A N 1
ATOM 973 C CA . ILE A 1 126 ? -13.166 -7.456 17.942 1.00 79.00 126 ILE A CA 1
ATOM 974 C C . ILE A 1 126 ? -12.090 -7.556 16.852 1.00 79.00 126 ILE A C 1
ATOM 976 O O . ILE A 1 126 ? -12.396 -7.551 15.662 1.00 79.00 126 ILE A O 1
ATOM 980 N N . ASN A 1 127 ? -10.820 -7.705 17.220 1.00 70.31 127 ASN A N 1
ATOM 981 C CA . ASN A 1 127 ? -9.724 -7.774 16.254 1.00 70.31 127 ASN A CA 1
ATOM 982 C C . ASN A 1 127 ? -9.762 -9.013 15.348 1.00 70.31 127 ASN A C 1
ATOM 984 O O . ASN A 1 127 ? -9.394 -8.911 14.176 1.00 70.31 127 ASN A O 1
ATOM 988 N N . ARG A 1 128 ? -10.195 -10.168 15.863 1.00 66.44 128 ARG A N 1
ATOM 989 C CA . ARG A 1 128 ? -10.256 -11.448 15.134 1.00 66.44 128 ARG A CA 1
ATOM 990 C C . ARG A 1 128 ? -11.361 -11.468 14.074 1.00 66.44 128 ARG A C 1
ATOM 992 O O . ARG A 1 128 ? -11.190 -12.015 12.989 1.00 66.44 128 ARG A O 1
ATOM 999 N N . SER A 1 129 ? -12.499 -10.872 14.397 1.00 60.03 129 SER A N 1
ATOM 1000 C CA . SER A 1 129 ? -13.737 -10.880 13.605 1.00 60.03 129 SER A CA 1
ATOM 1001 C C . SER A 1 129 ? -13.793 -9.785 12.532 1.00 60.03 129 SER A C 1
ATOM 1003 O O . SER A 1 129 ? -14.506 -9.913 11.528 1.00 60.03 129 SER A O 1
ATOM 1005 N N . LEU A 1 130 ? -13.031 -8.701 12.702 1.00 60.84 130 LEU A N 1
ATOM 1006 C CA . LEU A 1 130 ? -12.886 -7.661 11.692 1.00 60.84 130 LEU A CA 1
ATOM 1007 C C . LEU A 1 130 ? -11.985 -8.152 10.545 1.00 60.84 130 LEU A C 1
ATOM 1009 O O . LEU A 1 130 ? -10.763 -8.022 10.577 1.00 60.84 130 LEU A O 1
ATOM 1013 N N . LYS A 1 131 ? -12.613 -8.685 9.482 1.00 45.19 131 LYS A N 1
ATOM 1014 C CA . LYS A 1 131 ? -11.958 -8.974 8.189 1.00 45.19 131 LYS A CA 1
ATOM 1015 C C . LYS A 1 131 ? -11.158 -7.749 7.684 1.00 45.19 131 LYS A C 1
ATOM 1017 O O . LYS A 1 131 ? -11.564 -6.608 7.943 1.00 45.19 131 LYS A O 1
ATOM 1022 N N . PRO A 1 132 ? -10.093 -7.946 6.872 1.00 43.62 132 PRO A N 1
ATOM 1023 C CA . PRO A 1 132 ? -9.257 -6.871 6.315 1.00 43.62 132 PRO A CA 1
ATOM 1024 C C . PRO A 1 132 ? -10.031 -5.732 5.634 1.00 43.62 132 PRO A C 1
ATOM 1026 O O . PRO A 1 132 ? -9.538 -4.615 5.562 1.00 43.62 132 PRO A O 1
ATOM 1029 N N . SER A 1 133 ? -11.260 -5.982 5.175 1.00 40.06 133 SER A N 1
ATOM 1030 C CA . SER A 1 133 ? -12.133 -5.000 4.526 1.00 40.06 133 SER A CA 1
ATOM 1031 C 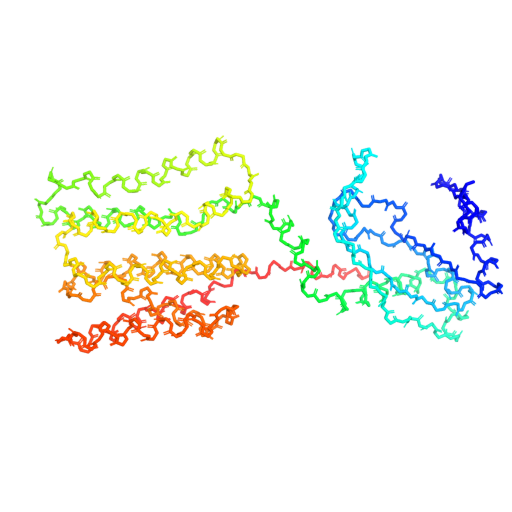C . SER A 1 133 ? -12.618 -3.861 5.436 1.00 40.06 133 SER A C 1
ATOM 1033 O O . SER A 1 133 ? -12.939 -2.794 4.923 1.00 40.06 133 SER A O 1
ATOM 1035 N N . ILE A 1 134 ? -12.672 -4.049 6.763 1.00 45.81 134 ILE A N 1
ATOM 1036 C CA . ILE A 1 134 ? -12.985 -2.966 7.722 1.00 45.81 134 ILE A CA 1
ATOM 1037 C C . ILE A 1 134 ? -11.686 -2.295 8.204 1.00 45.81 134 ILE A C 1
ATOM 1039 O O . ILE A 1 134 ? -11.632 -1.071 8.296 1.00 45.81 134 ILE A O 1
ATOM 1043 N N . ARG A 1 135 ? -10.596 -3.069 8.355 1.00 46.44 135 ARG A N 1
ATOM 1044 C CA . ARG A 1 135 ? -9.222 -2.549 8.549 1.00 46.44 135 ARG A CA 1
ATOM 1045 C C . ARG A 1 135 ? -8.706 -1.721 7.363 1.00 46.44 135 ARG A C 1
ATOM 1047 O O . ARG A 1 135 ? -7.812 -0.895 7.530 1.00 46.44 135 ARG A O 1
ATOM 1054 N N . GLY A 1 136 ? -9.276 -1.920 6.176 1.00 42.56 136 GLY A N 1
ATOM 1055 C CA . GLY A 1 136 ? -8.948 -1.192 4.952 1.00 42.56 136 GLY A CA 1
ATOM 1056 C C . GLY A 1 136 ? -9.260 0.304 5.017 1.00 42.56 136 GLY A C 1
ATOM 1057 O O . GLY A 1 136 ? -8.748 1.052 4.198 1.00 42.56 136 GLY A O 1
ATOM 1058 N N . ALA A 1 137 ? -10.054 0.773 5.981 1.00 43.66 137 ALA A N 1
ATOM 1059 C CA . ALA A 1 137 ? -10.207 2.209 6.197 1.00 43.66 137 ALA A CA 1
ATOM 1060 C C . ALA A 1 137 ? -9.018 2.782 6.990 1.00 43.66 137 ALA A C 1
ATOM 1062 O O . ALA A 1 137 ? -8.349 3.686 6.507 1.00 43.66 137 ALA A O 1
ATOM 1063 N N . GLU A 1 138 ? -8.695 2.201 8.147 1.00 44.47 138 GLU A N 1
ATOM 1064 C CA . GLU A 1 138 ? -7.765 2.786 9.126 1.00 44.47 138 GLU A CA 1
ATOM 1065 C C . GLU A 1 138 ? -6.282 2.547 8.843 1.00 44.47 138 GLU A C 1
ATOM 1067 O O . GLU A 1 138 ? -5.477 3.460 9.027 1.00 44.47 138 GLU A O 1
ATOM 1072 N N . TRP A 1 139 ? -5.885 1.346 8.402 1.00 41.66 139 TRP A N 1
ATOM 1073 C CA . TRP A 1 139 ? -4.464 1.094 8.126 1.00 41.66 139 TRP A CA 1
ATOM 1074 C C . TRP A 1 139 ? -4.006 1.936 6.936 1.00 41.66 139 TRP A C 1
ATOM 1076 O O . TRP A 1 139 ? -2.911 2.487 6.972 1.00 41.66 139 TRP A O 1
ATOM 1086 N N . ILE A 1 140 ? -4.882 2.100 5.936 1.00 36.94 140 ILE A N 1
ATOM 1087 C CA . ILE A 1 140 ? -4.619 2.967 4.796 1.00 36.94 140 ILE A CA 1
ATOM 1088 C C . ILE A 1 140 ? -4.598 4.433 5.266 1.00 36.94 140 ILE A C 1
ATOM 1090 O O . ILE A 1 140 ? -3.722 5.163 4.830 1.00 36.94 140 ILE A O 1
ATOM 1094 N N . GLU A 1 141 ? -5.452 4.861 6.211 1.00 40.16 141 GLU A N 1
ATOM 1095 C CA . GLU A 1 141 ? -5.455 6.220 6.804 1.00 40.16 141 GLU A CA 1
ATOM 1096 C C . GLU A 1 141 ? -4.226 6.575 7.640 1.00 40.16 141 GLU A C 1
ATOM 1098 O O . GLU A 1 141 ? -3.675 7.663 7.465 1.00 40.16 141 GLU A O 1
ATOM 1103 N N . LYS A 1 142 ? -3.727 5.660 8.472 1.00 38.75 142 LYS A N 1
ATOM 1104 C CA . LYS A 1 142 ? -2.491 5.876 9.237 1.00 38.75 142 LYS A CA 1
ATOM 1105 C C . LYS A 1 142 ? -1.276 5.930 8.307 1.00 38.75 142 LYS A C 1
ATOM 1107 O O . LYS A 1 142 ? -0.466 6.848 8.395 1.00 38.75 142 LYS A O 1
ATOM 1112 N N . TRP A 1 143 ? -1.238 5.037 7.314 1.00 39.06 143 TRP A N 1
ATOM 1113 C CA . TRP A 1 143 ? -0.279 5.118 6.212 1.00 39.06 143 TRP A CA 1
ATOM 1114 C C . TRP A 1 143 ? -0.477 6.365 5.338 1.00 39.06 143 TRP A C 1
ATOM 1116 O O . TRP A 1 143 ? 0.494 6.835 4.760 1.00 39.06 143 TRP A O 1
ATOM 1126 N N . TYR A 1 144 ? -1.684 6.927 5.197 1.00 39.44 144 TYR A N 1
ATOM 1127 C CA . TYR A 1 144 ? -1.952 8.144 4.411 1.00 39.44 144 TYR A CA 1
ATOM 1128 C C . TYR A 1 144 ? -1.381 9.402 5.076 1.00 39.44 144 TYR A C 1
ATOM 1130 O O . TYR A 1 144 ? -1.022 10.326 4.346 1.00 39.44 144 TYR A O 1
ATOM 1138 N N . GLN A 1 145 ? -1.293 9.435 6.410 1.00 40.12 145 GLN A N 1
ATOM 1139 C CA . GLN A 1 145 ? -0.813 10.594 7.171 1.00 40.12 145 GLN A CA 1
ATOM 1140 C C . GLN A 1 145 ? 0.696 10.592 7.428 1.00 40.12 145 GLN A C 1
ATOM 1142 O O . GLN A 1 145 ? 1.268 11.660 7.635 1.00 40.12 145 GLN A O 1
ATOM 1147 N N . GLU A 1 146 ? 1.364 9.438 7.364 1.00 42.53 146 GLU A N 1
ATOM 1148 C CA . GLU A 1 146 ? 2.824 9.412 7.447 1.00 42.53 146 GLU A CA 1
ATOM 1149 C C . GLU A 1 146 ? 3.441 10.024 6.171 1.00 42.53 146 GLU A C 1
ATOM 1151 O O . GLU A 1 146 ? 3.123 9.582 5.046 1.00 42.53 146 GLU A O 1
ATOM 1156 N N . PRO A 1 147 ? 4.305 11.055 6.308 1.00 39.69 147 PRO A N 1
ATOM 1157 C CA . PRO A 1 147 ? 5.043 11.586 5.176 1.00 39.69 147 PRO A CA 1
ATOM 1158 C C . PRO A 1 147 ? 5.881 10.450 4.576 1.00 39.69 147 PRO A C 1
ATOM 1160 O O . PRO A 1 147 ? 6.412 9.615 5.312 1.00 39.69 147 PRO A O 1
ATOM 1163 N N . PRO A 1 148 ? 5.970 10.344 3.239 1.00 44.69 148 PRO A N 1
ATOM 1164 C CA . PRO A 1 148 ? 6.857 9.361 2.635 1.00 44.69 148 PRO A CA 1
ATOM 1165 C C . PRO A 1 148 ? 8.280 9.561 3.172 1.00 44.69 148 PRO A C 1
ATOM 1167 O O . PRO A 1 148 ? 8.704 10.696 3.367 1.00 44.69 148 PRO A O 1
ATOM 1170 N N . SER A 1 149 ? 8.999 8.458 3.406 1.00 46.72 149 SER A N 1
ATOM 1171 C CA . SER A 1 149 ? 10.402 8.481 3.835 1.00 46.72 149 SER A CA 1
ATOM 1172 C C . SER A 1 149 ? 11.209 9.492 3.017 1.00 46.72 149 SER A C 1
ATOM 1174 O O . SER A 1 149 ? 11.114 9.467 1.786 1.00 46.72 149 SER A O 1
ATOM 1176 N N . ASN A 1 150 ? 12.012 10.326 3.682 1.00 45.00 150 ASN A N 1
ATOM 1177 C CA . ASN A 1 150 ? 12.912 11.265 3.016 1.00 45.00 150 ASN A CA 1
ATOM 1178 C C . ASN A 1 150 ? 13.849 10.492 2.078 1.00 45.00 150 ASN A C 1
ATOM 1180 O O . ASN A 1 150 ? 14.680 9.715 2.536 1.00 45.00 150 ASN A O 1
ATOM 1184 N N . ILE A 1 151 ? 13.656 10.711 0.776 1.00 53.62 151 ILE A N 1
ATOM 1185 C CA . ILE A 1 151 ? 14.404 10.164 -0.362 1.00 53.62 151 ILE A CA 1
ATOM 1186 C C . ILE A 1 151 ? 14.381 8.634 -0.444 1.00 53.62 151 ILE A C 1
ATOM 1188 O O . ILE A 1 151 ? 15.036 7.906 0.304 1.00 53.62 151 ILE A O 1
ATOM 1192 N N . ARG A 1 152 ? 13.643 8.101 -1.416 1.00 69.81 152 ARG A N 1
ATOM 1193 C CA . ARG A 1 152 ? 13.599 6.650 -1.646 1.00 69.81 152 ARG A CA 1
ATOM 1194 C C . ARG A 1 152 ? 14.816 6.219 -2.444 1.00 69.81 152 ARG A C 1
ATOM 1196 O O . ARG A 1 152 ? 15.240 6.903 -3.363 1.00 69.81 152 ARG A O 1
ATOM 1203 N N . SER A 1 153 ? 15.330 5.021 -2.178 1.00 65.31 153 SER A N 1
ATOM 1204 C CA . SER A 1 153 ? 16.531 4.521 -2.868 1.00 65.31 153 SER A CA 1
ATOM 1205 C C . SER A 1 153 ? 16.426 4.481 -4.403 1.00 65.31 153 SER A C 1
ATOM 1207 O O . SER A 1 153 ? 17.443 4.577 -5.078 1.00 65.31 153 SER A O 1
ATOM 1209 N N . PHE A 1 154 ? 15.219 4.379 -4.971 1.00 72.19 154 PHE A N 1
ATOM 1210 C CA . PHE A 1 154 ? 15.015 4.416 -6.424 1.00 72.19 154 PHE A CA 1
ATOM 1211 C C . PHE A 1 154 ? 14.996 5.832 -7.018 1.00 72.19 154 PHE A C 1
ATOM 1213 O O . PHE A 1 154 ? 15.079 5.973 -8.234 1.00 72.19 154 PHE A O 1
ATOM 1220 N N . GLU A 1 155 ? 14.918 6.879 -6.197 1.00 78.19 155 GLU A N 1
ATOM 1221 C CA . GLU A 1 155 ? 14.960 8.272 -6.659 1.00 78.19 155 GLU A CA 1
ATOM 1222 C C . GLU A 1 155 ? 16.352 8.666 -7.154 1.00 78.19 155 GLU A C 1
ATOM 1224 O O . GLU A 1 155 ? 16.474 9.663 -7.848 1.00 78.19 155 GLU A O 1
ATOM 1229 N N . TRP A 1 156 ? 17.389 7.867 -6.877 1.00 79.81 156 TRP A N 1
ATOM 1230 C CA . TRP A 1 156 ? 18.735 8.012 -7.448 1.00 79.81 156 TRP A CA 1
ATOM 1231 C C . TRP A 1 156 ? 18.857 7.452 -8.869 1.00 79.81 156 TRP A C 1
ATOM 1233 O O . TRP A 1 156 ? 19.798 7.775 -9.592 1.00 79.81 156 TRP A O 1
ATOM 1243 N N . ALA A 1 157 ? 17.920 6.599 -9.284 1.00 79.88 157 ALA A N 1
ATOM 1244 C CA . ALA A 1 157 ? 18.036 5.861 -10.532 1.00 79.88 157 ALA A CA 1
ATOM 1245 C C . ALA A 1 157 ? 18.068 6.763 -11.787 1.00 79.88 157 ALA A C 1
ATOM 1247 O O . ALA A 1 157 ? 18.887 6.491 -12.666 1.00 79.88 157 ALA A O 1
ATOM 1248 N N . PRO A 1 158 ? 17.300 7.872 -11.872 1.00 81.06 158 PRO A N 1
ATOM 1249 C CA . PRO A 1 158 ? 17.413 8.812 -12.988 1.00 81.06 158 PRO A CA 1
ATOM 1250 C C . PRO A 1 158 ? 18.787 9.486 -13.104 1.00 81.06 158 PRO A C 1
ATOM 1252 O O . PRO A 1 158 ? 19.261 9.672 -14.222 1.00 81.06 158 PRO A O 1
ATOM 1255 N N . LEU A 1 159 ? 19.459 9.807 -11.987 1.00 83.06 159 LEU A N 1
ATOM 1256 C CA . LEU A 1 159 ? 20.833 10.341 -12.009 1.00 83.06 159 LEU A CA 1
ATOM 1257 C C . LEU A 1 159 ? 21.837 9.304 -12.500 1.00 83.06 159 LEU A C 1
ATOM 1259 O O . LEU A 1 159 ? 22.673 9.614 -13.344 1.00 83.06 159 LEU A O 1
ATOM 1263 N N . ILE A 1 160 ? 21.742 8.073 -11.995 1.00 81.88 160 ILE A N 1
ATOM 1264 C CA . ILE A 1 160 ? 22.625 6.978 -12.416 1.00 81.88 160 ILE A CA 1
ATOM 1265 C C . ILE A 1 160 ? 22.453 6.724 -13.918 1.00 81.88 160 ILE A C 1
ATOM 1267 O O . ILE A 1 160 ? 23.433 6.605 -14.650 1.00 81.88 160 ILE A O 1
ATOM 1271 N N . ALA A 1 161 ? 21.211 6.705 -14.397 1.00 79.06 161 ALA A N 1
ATOM 1272 C CA . ALA A 1 161 ? 20.909 6.531 -15.809 1.00 79.06 161 ALA A CA 1
ATOM 1273 C C . ALA A 1 161 ? 21.429 7.680 -16.672 1.00 79.06 161 ALA A C 1
ATOM 1275 O O . ALA A 1 161 ? 21.995 7.424 -17.731 1.00 79.06 161 ALA A O 1
ATOM 1276 N N . LEU A 1 162 ? 21.278 8.928 -16.214 1.00 84.12 162 LEU A N 1
ATOM 1277 C CA . LEU A 1 162 ? 21.854 10.093 -16.879 1.00 84.12 162 LEU A CA 1
ATOM 1278 C C . LEU A 1 162 ? 23.378 9.972 -16.974 1.00 84.12 162 LEU A C 1
ATOM 1280 O O . LEU A 1 162 ? 23.931 10.191 -18.047 1.00 84.12 162 LEU A O 1
ATOM 1284 N N . ALA A 1 163 ? 24.053 9.589 -15.889 1.00 84.56 163 ALA A N 1
ATOM 1285 C CA . ALA A 1 163 ? 25.504 9.426 -15.873 1.00 84.56 163 ALA A CA 1
ATOM 1286 C C . ALA A 1 163 ? 25.968 8.371 -16.891 1.00 84.56 163 ALA A C 1
ATOM 1288 O O . ALA A 1 163 ? 26.844 8.649 -17.707 1.00 84.56 163 ALA A O 1
ATOM 1289 N N . ILE A 1 164 ? 25.332 7.194 -16.909 1.00 81.75 164 ILE A N 1
ATOM 1290 C CA . ILE A 1 164 ? 25.627 6.133 -17.887 1.00 81.75 164 ILE A CA 1
ATOM 1291 C C . ILE A 1 164 ? 25.371 6.629 -19.314 1.00 81.75 164 ILE A C 1
ATOM 1293 O O . ILE A 1 164 ? 26.203 6.444 -20.202 1.00 81.75 164 ILE A O 1
ATOM 1297 N N . ALA A 1 165 ? 24.233 7.282 -19.537 1.00 79.56 165 ALA A N 1
ATOM 1298 C CA . ALA A 1 165 ? 23.844 7.779 -20.846 1.00 79.56 165 ALA A CA 1
ATOM 1299 C C . ALA A 1 165 ? 24.806 8.861 -21.365 1.00 79.56 165 ALA A C 1
ATOM 1301 O O . ALA A 1 165 ? 25.136 8.864 -22.549 1.00 79.56 165 ALA A O 1
ATOM 1302 N N . LEU A 1 166 ? 25.308 9.733 -20.485 1.00 83.44 166 LEU A N 1
ATOM 1303 C CA . LEU A 1 166 ? 26.337 10.718 -20.812 1.00 83.44 166 LEU A CA 1
ATOM 1304 C C . LEU A 1 166 ? 27.668 10.050 -21.155 1.00 83.44 166 LEU A C 1
ATOM 1306 O O . LEU A 1 166 ? 28.248 10.399 -22.177 1.00 83.44 166 LEU A O 1
ATOM 1310 N N . ILE A 1 167 ? 28.124 9.064 -20.373 1.00 83.94 167 ILE A N 1
ATOM 1311 C CA . ILE A 1 167 ? 29.358 8.312 -20.667 1.00 83.94 167 ILE A CA 1
ATOM 1312 C C . ILE A 1 167 ? 29.280 7.685 -22.064 1.00 83.94 167 ILE A C 1
ATOM 1314 O O . ILE A 1 167 ? 30.198 7.845 -22.868 1.00 83.94 167 ILE A O 1
ATOM 1318 N N . VAL A 1 168 ? 28.164 7.030 -22.389 1.00 81.12 168 VAL A N 1
ATOM 1319 C CA . VAL A 1 168 ? 27.959 6.449 -23.723 1.00 81.12 168 VAL A CA 1
ATOM 1320 C C . VAL A 1 168 ? 27.903 7.527 -24.801 1.00 81.12 168 VAL A C 1
ATOM 1322 O O . VAL A 1 168 ? 28.486 7.355 -25.870 1.00 81.12 168 VAL A O 1
ATOM 1325 N N . ALA A 1 169 ? 27.219 8.642 -24.547 1.00 81.56 169 ALA A N 1
ATOM 1326 C CA . ALA A 1 169 ? 27.129 9.730 -25.510 1.00 81.56 169 ALA A CA 1
ATOM 1327 C C . ALA A 1 169 ? 28.504 10.360 -25.798 1.00 81.56 169 ALA A C 1
ATOM 1329 O O . ALA A 1 169 ? 28.766 10.692 -26.957 1.00 81.56 169 ALA A O 1
ATOM 1330 N N . VAL A 1 170 ? 29.389 10.473 -24.791 1.00 84.50 170 VAL A N 1
ATOM 1331 C CA . VAL A 1 170 ? 30.801 10.872 -24.971 1.00 84.50 170 VAL A CA 1
ATOM 1332 C C . VAL A 1 170 ? 31.493 9.864 -25.883 1.00 84.50 170 VAL A C 1
ATOM 1334 O O . VAL A 1 170 ? 32.045 10.249 -26.909 1.00 84.50 170 VAL A O 1
ATOM 1337 N N . GLN A 1 171 ? 31.425 8.573 -25.544 1.00 83.31 171 GLN A N 1
ATOM 1338 C CA . GLN A 1 171 ? 32.098 7.508 -26.298 1.00 83.31 171 GLN A CA 1
ATOM 1339 C C . GLN A 1 171 ? 31.647 7.445 -27.762 1.00 83.31 171 GLN A C 1
ATOM 1341 O O . GLN A 1 171 ? 32.446 7.151 -28.644 1.00 83.31 171 GLN A O 1
ATOM 1346 N N . ARG A 1 172 ? 30.371 7.735 -28.028 1.00 82.44 172 ARG A N 1
ATOM 1347 C CA . ARG A 1 172 ? 29.785 7.731 -29.376 1.00 82.44 172 ARG A CA 1
ATOM 1348 C C . ARG A 1 172 ? 29.861 9.086 -30.084 1.00 82.44 172 ARG A C 1
ATOM 1350 O O . ARG A 1 172 ? 29.36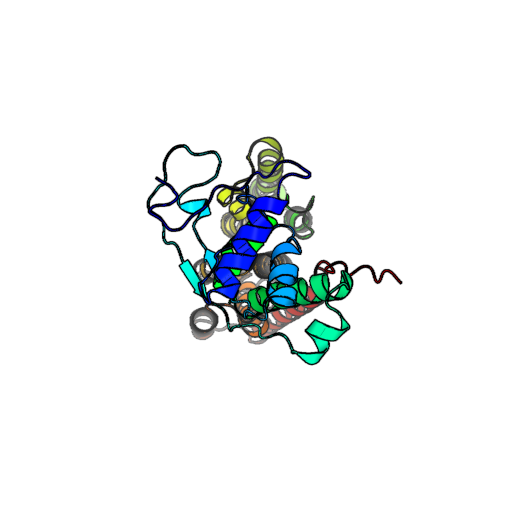2 9.199 -31.196 1.00 82.44 172 ARG A O 1
ATOM 1357 N N . ASN A 1 173 ? 30.431 10.111 -29.450 1.00 81.69 173 ASN A N 1
ATOM 1358 C CA . ASN A 1 173 ? 30.503 11.484 -29.957 1.00 81.69 173 ASN A CA 1
ATOM 1359 C C . ASN A 1 173 ? 29.133 12.076 -30.375 1.00 81.69 173 ASN A C 1
ATOM 1361 O O . ASN A 1 173 ? 29.009 12.776 -31.377 1.00 81.69 173 ASN A O 1
ATOM 1365 N N . THR A 1 174 ? 28.076 11.776 -29.611 1.00 80.50 174 THR A N 1
ATOM 1366 C CA . THR A 1 174 ? 26.673 12.154 -29.917 1.00 80.50 174 THR A CA 1
ATOM 1367 C C . THR A 1 174 ? 26.096 13.219 -28.978 1.00 80.50 174 THR A C 1
ATOM 1369 O O . THR A 1 174 ? 24.919 13.572 -29.084 1.00 80.50 174 THR A O 1
ATOM 1372 N N . ILE A 1 175 ? 26.908 13.769 -28.068 1.00 78.81 175 ILE A N 1
ATOM 1373 C CA . ILE A 1 175 ? 26.451 14.715 -27.034 1.00 78.81 175 ILE A CA 1
ATOM 1374 C C . ILE A 1 175 ? 25.851 15.979 -27.637 1.00 78.81 175 ILE A C 1
ATOM 1376 O O . ILE A 1 175 ? 24.744 16.361 -27.265 1.00 78.81 175 ILE A O 1
ATOM 1380 N N . SER A 1 176 ? 26.551 16.628 -28.567 1.00 74.88 176 SER A N 1
ATOM 1381 C CA . SER A 1 176 ? 26.147 17.936 -29.099 1.00 74.88 176 SER A CA 1
ATOM 1382 C C . SER A 1 176 ? 24.761 17.911 -29.753 1.00 74.88 176 SER A C 1
ATOM 1384 O O . SER A 1 176 ? 24.015 18.880 -29.644 1.00 74.88 176 SER A O 1
ATOM 1386 N N . SER A 1 177 ? 24.377 16.786 -30.358 1.00 77.00 177 SER A N 1
ATOM 1387 C CA . SER A 1 177 ? 23.095 16.608 -31.045 1.00 77.00 177 SER A CA 1
ATOM 1388 C C . SER A 1 177 ? 21.964 16.079 -30.152 1.00 77.00 177 SER A C 1
ATOM 1390 O O . SER A 1 177 ? 20.791 16.242 -30.497 1.00 77.00 177 SER A O 1
ATOM 1392 N N . HIS A 1 178 ? 22.276 15.472 -28.998 1.00 79.94 178 HIS A N 1
ATOM 1393 C CA . HIS A 1 178 ? 21.286 14.746 -28.187 1.00 79.94 178 HIS A CA 1
ATOM 1394 C C . HIS A 1 178 ? 21.275 15.085 -26.690 1.00 79.94 178 HIS A C 1
ATOM 1396 O O . HIS A 1 178 ? 20.418 14.560 -25.978 1.00 79.94 178 HIS A O 1
ATOM 1402 N N . TRP A 1 179 ? 22.138 15.983 -26.198 1.00 81.62 179 TRP A N 1
ATOM 1403 C CA . TRP A 1 179 ? 22.267 16.307 -24.766 1.00 81.62 179 TRP A CA 1
ATOM 1404 C C . TRP A 1 179 ? 20.928 16.634 -24.090 1.00 81.62 179 TRP A C 1
ATOM 1406 O O . TRP A 1 179 ? 20.652 16.133 -23.000 1.00 81.62 179 TRP A O 1
ATOM 1416 N N . ALA A 1 180 ? 20.054 17.398 -24.755 1.00 81.50 180 ALA A N 1
ATOM 1417 C CA . ALA A 1 180 ? 18.752 17.773 -24.213 1.00 81.50 180 ALA A CA 1
ATOM 1418 C C . ALA A 1 180 ? 17.864 16.541 -23.979 1.00 81.50 180 ALA A C 1
ATOM 1420 O O . ALA A 1 180 ? 17.216 16.431 -22.943 1.00 81.50 180 ALA A O 1
ATOM 1421 N N . ARG A 1 181 ? 17.891 15.562 -24.894 1.00 83.00 181 ARG A N 1
ATOM 1422 C CA . ARG A 1 181 ? 17.103 14.319 -24.785 1.00 83.00 181 ARG A CA 1
ATOM 1423 C C . ARG A 1 181 ? 17.590 13.418 -23.648 1.00 83.00 181 ARG A C 1
ATOM 1425 O O . ARG A 1 181 ? 16.817 12.603 -23.154 1.00 83.00 181 ARG A O 1
ATOM 1432 N N . LEU A 1 182 ? 18.853 13.569 -23.250 1.00 80.88 182 LEU A N 1
ATOM 1433 C CA . LEU A 1 182 ? 19.492 12.795 -22.187 1.00 80.88 182 LEU A CA 1
ATOM 1434 C C . LEU A 1 182 ? 19.287 13.452 -20.815 1.00 80.88 182 LEU A C 1
ATOM 1436 O O . LEU A 1 182 ? 18.908 12.765 -19.872 1.00 80.88 182 LEU A O 1
ATOM 1440 N N . ALA A 1 183 ? 19.482 14.773 -20.708 1.00 82.69 183 ALA A N 1
ATOM 1441 C CA . ALA A 1 183 ? 19.491 15.509 -19.438 1.00 82.69 183 ALA A CA 1
ATOM 1442 C C . ALA A 1 183 ? 18.113 15.999 -18.960 1.00 82.69 183 ALA A C 1
ATOM 1444 O O . ALA A 1 183 ? 17.838 15.968 -17.757 1.00 82.69 183 ALA A O 1
ATOM 1445 N N . LEU A 1 184 ? 17.219 16.405 -19.871 1.00 83.19 184 LEU A N 1
ATOM 1446 C CA . LEU A 1 184 ? 15.880 16.894 -19.516 1.00 83.19 184 LEU A CA 1
ATOM 1447 C C . LEU A 1 184 ? 15.000 15.902 -18.723 1.00 83.19 184 LEU A C 1
ATOM 1449 O O . LEU A 1 184 ? 14.309 16.384 -17.830 1.00 83.19 184 LEU A O 1
ATOM 1453 N N . PRO A 1 185 ? 14.998 14.567 -18.948 1.00 80.81 185 PRO A N 1
ATOM 1454 C CA . PRO A 1 185 ? 14.192 13.653 -18.134 1.00 80.81 185 PRO A CA 1
ATOM 1455 C C . PRO A 1 185 ? 14.585 13.690 -16.662 1.00 80.81 185 PRO A C 1
ATOM 1457 O O . PRO A 1 185 ? 13.733 13.807 -15.784 1.00 80.81 185 PRO A O 1
ATOM 1460 N N . ALA A 1 186 ? 15.889 13.592 -16.394 1.00 83.75 186 ALA A N 1
ATOM 1461 C CA . ALA A 1 186 ? 16.405 13.627 -15.038 1.00 83.75 186 ALA A CA 1
ATOM 1462 C C . ALA A 1 186 ? 16.129 15.000 -14.413 1.00 83.75 186 ALA A C 1
ATOM 1464 O O . ALA A 1 186 ? 15.560 15.068 -13.327 1.00 83.75 186 ALA A O 1
ATOM 1465 N N . ALA A 1 187 ? 16.430 16.090 -15.127 1.00 86.12 187 ALA A N 1
ATOM 1466 C CA . ALA A 1 187 ? 16.165 17.445 -14.650 1.00 86.12 187 ALA A CA 1
ATOM 1467 C C . ALA A 1 187 ? 14.676 17.673 -14.334 1.00 86.12 187 ALA A C 1
ATOM 1469 O O . ALA A 1 187 ? 14.351 18.167 -13.257 1.00 86.12 187 ALA A O 1
ATOM 1470 N N . ALA A 1 188 ? 13.766 17.253 -15.217 1.00 84.12 188 ALA A N 1
ATOM 1471 C CA . ALA A 1 188 ? 12.323 17.357 -15.010 1.00 84.12 188 ALA A CA 1
ATOM 1472 C C . ALA A 1 188 ? 11.852 16.532 -13.804 1.00 84.12 188 ALA A C 1
ATOM 1474 O O . ALA A 1 188 ? 11.006 16.996 -13.043 1.00 84.12 188 ALA A O 1
ATOM 1475 N N . TYR A 1 189 ? 12.417 15.339 -13.594 1.00 84.75 189 TYR A N 1
ATOM 1476 C CA . TYR A 1 189 ? 12.099 14.503 -12.439 1.00 84.75 189 TYR A CA 1
ATOM 1477 C C . TYR A 1 189 ? 12.507 15.152 -11.111 1.00 84.75 189 TYR A C 1
ATOM 1479 O O . TYR A 1 189 ? 11.713 15.170 -10.171 1.00 84.75 189 TYR A O 1
ATOM 1487 N N . TYR A 1 190 ? 13.713 15.720 -11.026 1.00 85.62 190 TYR A N 1
ATOM 1488 C CA . TYR A 1 190 ? 14.158 16.392 -9.802 1.00 85.62 190 TYR A CA 1
ATOM 1489 C C . TYR A 1 190 ? 13.476 17.739 -9.594 1.00 85.62 190 TYR A C 1
ATOM 1491 O O . TYR A 1 190 ? 13.154 18.074 -8.459 1.00 85.62 190 TYR A O 1
ATOM 1499 N N . LEU A 1 191 ? 13.176 18.480 -10.662 1.00 86.50 191 LEU A N 1
ATOM 1500 C CA . LEU A 1 191 ? 12.364 19.692 -10.568 1.00 86.50 191 LEU A CA 1
ATOM 1501 C C . LEU A 1 191 ? 10.955 19.364 -10.056 1.00 86.50 191 LEU A C 1
ATOM 1503 O O . LEU A 1 191 ? 10.441 20.063 -9.186 1.00 86.50 191 LEU A O 1
ATOM 1507 N N . TYR A 1 192 ? 10.368 18.261 -10.530 1.00 84.12 192 TYR A N 1
ATOM 1508 C CA . TYR A 1 192 ? 9.135 17.715 -9.975 1.00 84.12 192 TYR A CA 1
ATOM 1509 C C . TYR A 1 192 ? 9.289 17.369 -8.491 1.00 84.12 192 TYR A C 1
ATOM 1511 O O . TYR A 1 192 ? 8.464 17.815 -7.705 1.00 84.12 192 TYR A O 1
ATOM 1519 N N . LEU A 1 193 ? 10.328 16.628 -8.086 1.00 80.94 193 LEU A N 1
ATOM 1520 C CA . LEU A 1 193 ? 10.554 16.281 -6.676 1.00 80.94 193 LEU A CA 1
ATOM 1521 C C . LEU A 1 193 ? 10.683 17.531 -5.796 1.00 80.94 193 LEU A C 1
ATOM 1523 O O . LEU A 1 193 ? 10.091 17.589 -4.724 1.00 80.94 193 LEU A O 1
ATOM 1527 N N . ILE A 1 194 ? 11.403 18.554 -6.257 1.00 83.62 194 ILE A N 1
ATOM 1528 C CA . ILE A 1 194 ? 11.545 19.829 -5.545 1.00 83.62 194 ILE A CA 1
ATOM 1529 C C . ILE A 1 194 ? 10.187 20.528 -5.426 1.00 83.62 194 ILE A C 1
ATOM 1531 O O . ILE A 1 194 ? 9.793 20.904 -4.322 1.00 83.62 194 ILE A O 1
ATOM 1535 N N . ALA A 1 195 ? 9.445 20.676 -6.528 1.00 81.88 195 ALA A N 1
ATOM 1536 C CA . ALA A 1 195 ? 8.110 21.280 -6.529 1.00 81.88 195 ALA A CA 1
ATOM 1537 C C . ALA A 1 195 ? 7.128 20.497 -5.644 1.00 81.88 195 ALA A C 1
ATOM 1539 O O . ALA A 1 195 ? 6.293 21.063 -4.944 1.00 81.88 195 ALA A O 1
ATOM 1540 N N . ASP A 1 196 ? 7.249 19.180 -5.632 1.00 76.69 196 ASP A N 1
ATOM 1541 C CA . ASP A 1 196 ? 6.425 18.288 -4.841 1.00 76.69 196 ASP A CA 1
ATOM 1542 C C . ASP A 1 196 ? 6.715 18.394 -3.335 1.00 76.69 196 ASP A C 1
ATOM 1544 O O . ASP A 1 196 ? 5.781 18.422 -2.529 1.00 76.69 196 ASP A O 1
ATOM 1548 N N . LEU A 1 197 ? 7.985 18.533 -2.951 1.00 75.12 197 LEU A N 1
ATOM 1549 C CA . LEU A 1 197 ? 8.399 18.747 -1.562 1.00 75.12 197 LEU A CA 1
ATOM 1550 C C . LEU A 1 197 ? 8.057 20.151 -1.040 1.00 75.12 197 LEU A C 1
ATOM 1552 O O . LEU A 1 197 ? 7.916 20.324 0.168 1.00 75.12 197 LEU A O 1
ATOM 1556 N N . THR A 1 198 ? 7.911 21.139 -1.925 1.00 79.06 198 THR A N 1
ATOM 1557 C CA . THR A 1 198 ? 7.748 22.555 -1.545 1.00 79.06 198 THR A CA 1
ATOM 1558 C C . THR A 1 198 ? 6.323 23.087 -1.706 1.00 79.06 198 THR A C 1
ATOM 1560 O O . THR A 1 198 ? 5.858 23.849 -0.862 1.00 79.06 198 THR A O 1
ATOM 1563 N N . ILE A 1 199 ? 5.613 22.696 -2.767 1.00 77.38 199 ILE A N 1
ATOM 1564 C CA . ILE A 1 199 ? 4.345 23.318 -3.190 1.00 77.38 199 ILE A CA 1
ATOM 1565 C C . ILE A 1 199 ? 3.155 22.375 -2.970 1.00 77.38 199 ILE A C 1
ATOM 1567 O O . ILE A 1 199 ? 2.060 22.810 -2.601 1.00 77.38 199 ILE A O 1
ATOM 1571 N N . ILE A 1 200 ? 3.333 21.073 -3.208 1.00 69.88 200 ILE A N 1
ATOM 1572 C CA . ILE A 1 200 ? 2.214 20.126 -3.260 1.00 69.88 200 ILE A CA 1
ATOM 1573 C C . ILE A 1 200 ? 1.820 19.690 -1.845 1.00 69.88 200 ILE A C 1
ATOM 1575 O O . ILE A 1 200 ? 2.539 18.951 -1.170 1.00 69.88 200 ILE A O 1
ATOM 1579 N N . ARG A 1 201 ? 0.621 20.101 -1.407 1.00 69.19 201 ARG A N 1
ATOM 1580 C CA . ARG A 1 201 ? 0.046 19.639 -0.136 1.00 69.19 201 ARG A CA 1
ATOM 1581 C C . ARG A 1 201 ? -0.158 18.117 -0.149 1.00 69.19 201 ARG A C 1
ATOM 1583 O O . ARG A 1 201 ? -0.619 17.570 -1.158 1.00 69.19 201 ARG A O 1
ATOM 1590 N N . PRO A 1 202 ? 0.104 17.427 0.975 1.00 67.25 202 PRO A N 1
ATOM 1591 C CA . PRO A 1 202 ? -0.110 15.990 1.071 1.00 67.25 202 PRO A CA 1
ATOM 1592 C C . PRO A 1 202 ? -1.589 15.655 0.833 1.00 67.25 202 PRO A C 1
ATOM 1594 O O . PRO A 1 202 ? -2.481 16.095 1.554 1.00 67.25 202 PRO A O 1
ATOM 1597 N N . SER A 1 203 ? -1.851 14.877 -0.216 1.00 65.88 203 SER A N 1
ATOM 1598 C CA . SER A 1 203 ? -3.176 14.373 -0.584 1.00 65.88 203 SER A CA 1
ATOM 1599 C C . SER A 1 203 ? -3.069 12.949 -1.131 1.00 65.88 203 SER A C 1
ATOM 1601 O O . SER A 1 203 ? -1.980 12.494 -1.490 1.00 65.88 203 SER A O 1
ATOM 1603 N N . ARG A 1 204 ? -4.198 12.231 -1.225 1.00 55.34 204 ARG A N 1
ATOM 1604 C CA . ARG A 1 204 ? -4.224 10.860 -1.778 1.00 55.34 204 ARG A CA 1
ATOM 1605 C C . ARG A 1 204 ? -3.691 10.818 -3.208 1.00 55.34 204 ARG A C 1
ATOM 1607 O O . ARG A 1 204 ? -2.871 9.964 -3.535 1.00 55.34 204 ARG A O 1
ATOM 1614 N N . LEU A 1 205 ? -4.123 11.775 -4.025 1.00 62.75 205 LEU A N 1
ATOM 1615 C CA . LEU A 1 205 ? -3.693 11.901 -5.410 1.00 62.75 205 LEU A CA 1
ATOM 1616 C C . LEU A 1 205 ? -2.219 12.313 -5.500 1.00 62.75 205 LEU A C 1
ATOM 1618 O O . LEU A 1 205 ? -1.490 11.725 -6.289 1.00 62.75 205 LEU A O 1
ATOM 1622 N N . ALA A 1 206 ? -1.749 13.227 -4.642 1.00 69.12 206 ALA A N 1
ATOM 1623 C CA . ALA A 1 206 ? -0.337 13.612 -4.595 1.00 69.12 206 ALA A CA 1
ATOM 1624 C C . ALA A 1 206 ? 0.570 12.439 -4.199 1.00 69.12 206 ALA A C 1
ATOM 1626 O O . ALA A 1 206 ? 1.566 12.181 -4.864 1.00 69.12 206 ALA A O 1
ATOM 1627 N N . LYS A 1 207 ? 0.208 11.668 -3.166 1.00 67.31 207 LYS A N 1
ATOM 1628 C CA . LYS A 1 207 ? 0.975 10.487 -2.739 1.00 67.31 207 LYS A CA 1
ATOM 1629 C C . LYS A 1 207 ? 1.019 9.416 -3.831 1.00 67.31 207 LYS A C 1
ATOM 1631 O O . LYS A 1 207 ? 2.057 8.793 -4.037 1.00 67.31 207 LYS A O 1
ATOM 1636 N N . TRP A 1 208 ? -0.086 9.224 -4.549 1.00 70.12 208 TRP A N 1
ATOM 1637 C CA . TRP A 1 208 ? -0.140 8.329 -5.705 1.00 70.12 208 TRP A CA 1
ATOM 1638 C C . TRP A 1 208 ? 0.747 8.817 -6.857 1.00 70.12 208 TRP A C 1
ATOM 1640 O O . TRP A 1 208 ? 1.556 8.034 -7.362 1.00 70.12 208 TRP A O 1
ATOM 1650 N N . LEU A 1 209 ? 0.653 10.103 -7.218 1.00 72.06 209 LEU A N 1
ATOM 1651 C CA . LEU A 1 209 ? 1.512 10.725 -8.226 1.00 72.06 209 LEU A CA 1
ATOM 1652 C C . LEU A 1 209 ? 2.980 10.479 -7.853 1.00 72.06 209 LEU A C 1
ATOM 1654 O O . LEU A 1 209 ? 3.696 9.824 -8.600 1.00 72.06 209 LEU A O 1
ATOM 1658 N N . ARG A 1 210 ? 3.394 10.854 -6.637 1.00 74.81 210 ARG A N 1
ATOM 1659 C CA . ARG A 1 210 ? 4.769 10.683 -6.125 1.00 74.81 210 ARG A CA 1
ATOM 1660 C C . ARG A 1 210 ? 5.300 9.264 -6.263 1.00 74.81 210 ARG A C 1
ATOM 1662 O O . ARG A 1 210 ? 6.452 9.055 -6.627 1.00 74.81 210 ARG A O 1
ATOM 1669 N N . ASN A 1 211 ? 4.470 8.272 -5.952 1.00 74.12 211 ASN A N 1
ATOM 1670 C CA . ASN A 1 211 ? 4.882 6.869 -5.962 1.00 74.12 211 ASN A CA 1
ATOM 1671 C C . ASN A 1 211 ? 4.984 6.288 -7.364 1.00 74.12 211 ASN A C 1
ATOM 1673 O O . ASN A 1 211 ? 5.800 5.402 -7.581 1.00 74.12 211 ASN A O 1
ATOM 1677 N N . SER A 1 212 ? 4.156 6.757 -8.289 1.00 77.50 212 SER A N 1
ATOM 1678 C CA . SER A 1 212 ? 4.112 6.249 -9.659 1.00 77.50 212 SER A CA 1
ATOM 1679 C C . SER A 1 212 ? 4.961 7.075 -10.625 1.00 77.50 212 SER A C 1
ATOM 1681 O O . SER A 1 212 ? 5.298 6.586 -11.700 1.00 77.50 212 SER A O 1
ATOM 1683 N N . MET A 1 213 ? 5.366 8.292 -10.243 1.00 81.38 213 MET A N 1
ATOM 1684 C CA . MET A 1 213 ? 6.097 9.226 -11.105 1.00 81.38 213 MET A CA 1
ATOM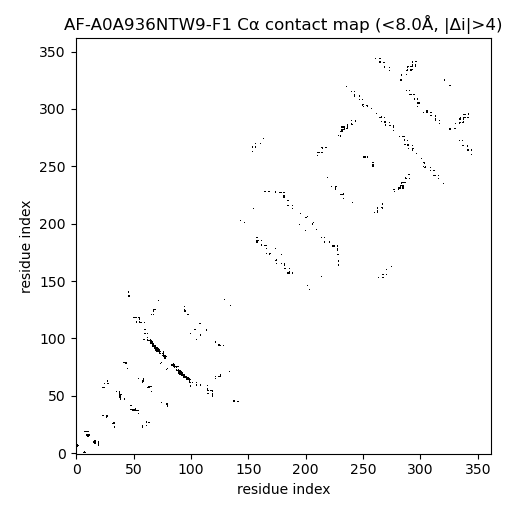 1685 C C . MET A 1 213 ? 7.352 8.665 -11.775 1.00 81.38 213 MET A C 1
ATOM 1687 O O . MET A 1 213 ? 7.520 8.930 -12.963 1.00 81.38 213 MET A O 1
ATOM 1691 N N . PRO A 1 214 ? 8.207 7.862 -11.111 1.00 81.31 214 PRO A N 1
ATOM 1692 C CA . PRO A 1 214 ? 9.351 7.249 -11.787 1.00 81.31 214 PRO A CA 1
ATOM 1693 C C . PRO A 1 214 ? 8.950 6.417 -13.012 1.00 81.31 214 PRO A C 1
ATOM 1695 O O . PRO A 1 214 ? 9.631 6.448 -14.032 1.00 81.31 214 PRO A O 1
ATOM 1698 N N . ILE A 1 215 ? 7.824 5.704 -12.932 1.00 82.25 215 ILE A N 1
ATOM 1699 C CA . ILE A 1 215 ? 7.313 4.874 -14.027 1.00 82.25 215 ILE A CA 1
ATOM 1700 C C . ILE A 1 215 ? 6.797 5.764 -15.155 1.00 82.25 215 ILE A C 1
ATOM 1702 O O . ILE A 1 215 ? 7.160 5.553 -16.308 1.00 82.25 215 ILE A O 1
ATOM 1706 N N . TRP A 1 216 ? 6.006 6.791 -14.836 1.00 80.50 216 TRP A N 1
ATOM 1707 C CA . TRP A 1 216 ? 5.521 7.746 -15.837 1.00 80.50 216 TRP A CA 1
ATOM 1708 C C . TRP A 1 216 ? 6.671 8.440 -16.566 1.00 80.50 216 TRP A C 1
ATOM 1710 O O . TRP A 1 216 ? 6.649 8.533 -17.791 1.00 80.50 216 TRP A O 1
ATOM 1720 N N . LEU A 1 217 ? 7.706 8.853 -15.833 1.00 79.38 217 LEU A N 1
ATOM 1721 C CA . LEU A 1 217 ? 8.900 9.455 -16.410 1.00 79.38 217 LEU A CA 1
ATOM 1722 C C . LEU A 1 217 ? 9.601 8.487 -17.365 1.00 79.38 217 LEU A C 1
ATOM 1724 O O . LEU A 1 217 ? 9.885 8.862 -18.499 1.00 79.38 217 LEU A O 1
ATOM 1728 N N . ILE A 1 218 ? 9.831 7.242 -16.931 1.00 79.88 218 ILE A N 1
ATOM 1729 C CA . ILE A 1 218 ? 10.420 6.186 -17.761 1.00 79.88 218 ILE A CA 1
ATOM 1730 C C . ILE A 1 218 ? 9.628 6.023 -19.058 1.00 79.88 218 ILE A C 1
ATOM 1732 O O . ILE A 1 218 ? 10.224 6.017 -20.128 1.00 79.88 218 ILE A O 1
ATOM 1736 N N . LEU A 1 219 ? 8.301 5.932 -18.986 1.00 78.69 219 LEU A N 1
ATOM 1737 C CA . LEU A 1 219 ? 7.463 5.674 -20.157 1.00 78.69 219 LEU A CA 1
ATOM 1738 C C . LEU A 1 219 ? 7.436 6.854 -21.131 1.00 78.69 219 LEU A C 1
ATOM 1740 O O . LEU A 1 219 ? 7.604 6.653 -22.332 1.00 78.69 219 LEU A O 1
ATOM 1744 N N . ILE A 1 220 ? 7.278 8.077 -20.622 1.00 80.06 220 ILE A N 1
ATOM 1745 C CA . ILE A 1 220 ? 7.268 9.300 -21.439 1.00 80.06 220 ILE A CA 1
ATOM 1746 C C . ILE A 1 220 ? 8.625 9.493 -22.124 1.00 80.06 220 ILE A C 1
ATOM 1748 O O . ILE A 1 220 ? 8.695 9.836 -23.304 1.00 80.06 220 ILE A O 1
ATOM 1752 N N . TRP A 1 221 ? 9.716 9.249 -21.396 1.00 79.38 221 TRP A N 1
ATOM 1753 C CA . TRP A 1 221 ? 11.064 9.551 -21.869 1.00 79.38 221 TRP A CA 1
ATOM 1754 C C . TRP A 1 221 ? 11.784 8.399 -22.549 1.00 79.38 221 TRP A C 1
ATOM 1756 O O . TRP A 1 221 ? 12.808 8.637 -23.189 1.00 79.38 221 TRP A O 1
ATOM 1766 N N . HIS A 1 222 ? 11.265 7.173 -22.477 1.00 81.75 222 HIS A N 1
ATOM 1767 C CA . HIS A 1 222 ? 11.917 6.002 -23.058 1.00 81.75 222 HIS A CA 1
ATOM 1768 C C . HIS A 1 222 ? 12.286 6.214 -24.526 1.00 81.75 222 HIS A C 1
ATOM 1770 O O . HIS A 1 222 ? 13.422 5.951 -24.926 1.00 81.75 222 HIS A O 1
ATOM 1776 N N . ARG A 1 223 ? 11.346 6.732 -25.327 1.00 80.19 223 ARG A N 1
ATOM 1777 C CA . ARG A 1 223 ? 11.572 6.989 -26.753 1.00 80.19 223 ARG A CA 1
ATOM 1778 C C . ARG A 1 223 ? 12.688 8.009 -26.960 1.00 80.19 223 ARG A C 1
ATOM 1780 O O . ARG A 1 223 ? 13.587 7.780 -27.761 1.00 80.19 223 ARG A O 1
ATOM 1787 N N . PHE A 1 224 ? 12.672 9.116 -26.223 1.00 80.12 224 PHE A N 1
ATOM 1788 C CA . PHE A 1 224 ? 13.689 10.165 -26.342 1.00 80.12 224 PHE A CA 1
ATOM 1789 C C . PHE A 1 224 ? 15.078 9.663 -25.947 1.00 80.12 224 PHE A C 1
ATOM 1791 O O . PHE A 1 224 ? 16.044 9.924 -26.664 1.00 80.12 224 PHE A O 1
ATOM 1798 N N . LEU A 1 225 ? 15.157 8.891 -24.862 1.00 79.12 225 LEU A N 1
ATOM 1799 C CA . LEU A 1 225 ? 16.393 8.312 -24.349 1.00 79.12 225 LEU A CA 1
ATOM 1800 C C . LEU A 1 225 ? 16.986 7.293 -25.331 1.00 79.12 225 LEU A C 1
ATOM 1802 O O . LEU A 1 225 ? 18.157 7.382 -25.685 1.00 79.12 225 LEU A O 1
ATOM 1806 N N . THR A 1 226 ? 16.173 6.356 -25.823 1.00 80.44 226 THR A N 1
ATOM 1807 C CA . THR A 1 226 ? 16.622 5.343 -26.793 1.00 80.44 226 THR A CA 1
ATOM 1808 C C . THR A 1 226 ? 16.987 5.956 -28.138 1.00 80.44 226 THR A C 1
ATOM 1810 O O . THR A 1 226 ? 17.975 5.540 -28.734 1.00 80.44 226 THR A O 1
ATOM 1813 N N . THR A 1 227 ? 16.276 6.998 -28.587 1.00 78.50 227 THR A N 1
ATOM 1814 C CA . THR A 1 227 ? 16.682 7.780 -29.769 1.00 78.50 227 THR A CA 1
ATOM 1815 C C . THR A 1 227 ? 18.031 8.456 -29.537 1.00 78.50 227 THR A C 1
ATOM 1817 O O . THR A 1 227 ? 18.914 8.361 -30.379 1.00 78.50 227 THR A O 1
ATOM 1820 N N . GLY A 1 228 ? 18.198 9.134 -28.396 1.00 75.69 228 GLY A N 1
ATOM 1821 C CA . GLY A 1 228 ? 19.426 9.861 -28.063 1.00 75.69 228 GLY A CA 1
ATOM 1822 C C . GLY A 1 228 ? 20.648 8.957 -27.924 1.00 75.69 228 GLY A C 1
ATOM 1823 O O . GLY A 1 228 ? 21.757 9.381 -28.218 1.00 75.69 228 GLY A O 1
ATOM 1824 N N . LEU A 1 229 ? 20.436 7.701 -27.528 1.00 76.94 229 LEU A N 1
ATOM 1825 C CA . LEU A 1 229 ? 21.478 6.681 -27.410 1.00 76.94 229 LEU A CA 1
ATOM 1826 C C . LEU A 1 229 ? 21.678 5.856 -28.692 1.00 76.94 229 LEU A C 1
ATOM 1828 O O . LEU A 1 229 ? 22.506 4.943 -28.698 1.00 76.94 229 LEU A O 1
ATOM 1832 N N . ALA A 1 230 ? 20.938 6.160 -29.766 1.00 76.81 230 ALA A N 1
ATOM 1833 C CA . ALA A 1 230 ? 20.920 5.393 -31.012 1.00 76.81 230 ALA A CA 1
ATOM 1834 C C . ALA A 1 230 ? 20.653 3.889 -30.783 1.00 76.81 230 ALA A C 1
ATOM 1836 O O . ALA A 1 230 ? 21.320 3.024 -31.352 1.00 76.81 230 ALA A O 1
ATOM 1837 N N . LEU A 1 231 ? 19.702 3.573 -29.898 1.00 78.50 231 LEU A N 1
ATOM 1838 C CA . LEU A 1 231 ? 19.300 2.203 -29.585 1.00 78.50 231 LEU A CA 1
ATOM 1839 C C . LEU A 1 231 ? 18.147 1.737 -30.488 1.00 78.50 231 LEU A C 1
ATOM 1841 O O . LEU A 1 231 ? 17.299 2.555 -30.860 1.00 78.50 231 LEU A O 1
ATOM 1845 N N . PRO A 1 232 ? 18.066 0.429 -30.810 1.00 73.12 232 PRO A N 1
ATOM 1846 C CA . PRO A 1 232 ? 16.976 -0.122 -31.610 1.00 73.12 232 PRO A CA 1
ATOM 1847 C C . PRO A 1 232 ? 15.630 0.123 -30.923 1.00 73.12 232 PRO A C 1
ATOM 1849 O O . PRO A 1 232 ? 15.405 -0.338 -29.803 1.00 73.12 232 PRO A O 1
ATOM 1852 N N . GLN A 1 233 ? 14.732 0.856 -31.584 1.00 63.81 233 GLN A N 1
ATOM 1853 C CA . GLN A 1 233 ? 13.457 1.245 -30.974 1.00 63.81 233 GLN A CA 1
ATOM 1854 C C . GLN A 1 233 ? 12.364 0.199 -31.087 1.00 63.81 233 GLN A C 1
ATOM 1856 O O . GLN A 1 233 ? 11.447 0.287 -30.284 1.00 63.81 233 GLN A O 1
ATOM 1861 N N . GLY A 1 234 ? 12.487 -0.759 -32.015 1.00 63.88 234 GLY A N 1
ATOM 1862 C CA . GLY A 1 234 ? 11.594 -1.903 -32.235 1.00 63.88 234 GLY A CA 1
ATOM 1863 C C . GLY A 1 234 ? 10.096 -1.577 -32.184 1.00 63.88 234 GLY A C 1
ATOM 1864 O O . GLY A 1 234 ? 9.557 -1.337 -31.110 1.00 63.88 234 GLY A O 1
ATOM 1865 N N . ASP A 1 235 ? 9.370 -1.687 -33.298 1.00 60.53 235 ASP A N 1
ATOM 1866 C CA . ASP A 1 235 ? 7.931 -1.340 -33.377 1.00 60.53 235 ASP A CA 1
ATOM 1867 C C . ASP A 1 235 ? 7.044 -2.034 -32.317 1.00 60.53 235 ASP A C 1
ATOM 1869 O O . ASP A 1 235 ? 5.995 -1.531 -31.915 1.00 60.53 235 ASP A O 1
ATOM 1873 N N . ARG A 1 236 ? 7.514 -3.165 -31.780 1.00 65.94 236 ARG A N 1
ATOM 1874 C CA . ARG A 1 236 ? 6.880 -3.953 -30.709 1.00 65.94 236 ARG A CA 1
ATOM 1875 C C . ARG A 1 236 ? 6.879 -3.259 -29.351 1.00 65.94 236 ARG A C 1
ATOM 1877 O O . ARG A 1 236 ? 5.976 -3.497 -28.552 1.00 65.94 236 ARG A O 1
ATOM 1884 N N . ASN A 1 237 ? 7.848 -2.386 -29.081 1.00 68.94 237 ASN A N 1
ATOM 1885 C CA . ASN A 1 237 ? 7.991 -1.724 -27.787 1.00 68.94 237 ASN A CA 1
ATOM 1886 C C . ASN A 1 237 ? 6.763 -0.880 -27.433 1.00 68.94 237 ASN A C 1
ATOM 1888 O O . ASN A 1 237 ? 6.399 -0.823 -26.265 1.00 68.94 237 ASN A O 1
ATOM 1892 N N . ALA A 1 238 ? 6.065 -0.305 -28.417 1.00 66.88 238 ALA A N 1
ATOM 1893 C CA . ALA A 1 238 ? 4.825 0.432 -28.176 1.00 66.88 238 ALA A CA 1
ATOM 1894 C C . ALA A 1 238 ? 3.697 -0.464 -27.624 1.00 66.88 238 ALA A C 1
ATOM 1896 O O . ALA A 1 238 ? 2.989 -0.069 -26.698 1.00 66.88 238 ALA A O 1
ATOM 1897 N N . ILE A 1 239 ? 3.564 -1.691 -28.140 1.00 70.69 239 ILE A N 1
ATOM 1898 C CA . ILE A 1 239 ? 2.560 -2.665 -27.683 1.00 70.69 239 ILE A CA 1
ATOM 1899 C C . ILE A 1 239 ? 2.917 -3.173 -26.281 1.00 70.69 239 ILE A C 1
ATOM 1901 O O . ILE A 1 239 ? 2.049 -3.250 -25.410 1.00 70.69 239 ILE A O 1
ATOM 1905 N N . LEU A 1 240 ? 4.201 -3.458 -26.032 1.00 73.62 240 LEU A N 1
ATOM 1906 C CA . LEU A 1 240 ? 4.692 -3.876 -24.713 1.00 73.62 240 LEU A CA 1
ATOM 1907 C C . LEU A 1 240 ? 4.497 -2.773 -23.660 1.00 73.62 240 LEU A C 1
ATOM 1909 O O . LEU A 1 240 ? 4.105 -3.060 -22.529 1.00 73.62 240 LEU A O 1
ATOM 1913 N N . VAL A 1 241 ? 4.712 -1.510 -24.040 1.00 69.81 241 VAL A N 1
ATOM 1914 C CA . VAL A 1 241 ? 4.430 -0.325 -23.212 1.00 69.81 241 VAL A CA 1
ATOM 1915 C C . VAL A 1 241 ? 2.950 -0.232 -22.873 1.00 69.81 241 VAL A C 1
ATOM 1917 O O . VAL A 1 241 ? 2.609 -0.050 -21.705 1.00 69.81 241 VAL A O 1
ATOM 1920 N N . LEU A 1 242 ? 2.073 -0.375 -23.869 1.00 71.38 242 LEU A N 1
ATOM 1921 C CA . LEU A 1 242 ? 0.629 -0.295 -23.667 1.00 71.38 242 LEU A CA 1
ATOM 1922 C C . LEU A 1 242 ? 0.144 -1.400 -22.720 1.00 71.38 242 LEU A C 1
ATOM 1924 O O . LEU A 1 242 ? -0.573 -1.115 -21.764 1.00 71.38 242 LEU A O 1
ATOM 1928 N N . ALA A 1 243 ? 0.605 -2.636 -22.925 1.00 75.38 243 ALA A N 1
ATOM 1929 C CA . ALA A 1 243 ? 0.305 -3.764 -22.049 1.00 75.38 243 ALA A CA 1
ATOM 1930 C C . ALA A 1 243 ? 0.819 -3.539 -20.620 1.00 75.38 243 ALA A C 1
ATOM 1932 O O . ALA A 1 243 ? 0.077 -3.730 -19.655 1.00 75.38 243 ALA A O 1
ATOM 1933 N N . GLY A 1 244 ? 2.066 -3.080 -20.476 1.00 76.12 244 GLY A N 1
ATOM 1934 C CA . GLY A 1 244 ? 2.652 -2.736 -19.183 1.00 76.12 244 GLY A CA 1
ATOM 1935 C C . GLY A 1 244 ? 1.864 -1.645 -18.454 1.00 76.12 244 GLY A C 1
ATOM 1936 O O . GLY A 1 244 ? 1.648 -1.757 -17.250 1.00 76.12 244 GLY A O 1
ATOM 1937 N N . LEU A 1 245 ? 1.369 -0.635 -19.176 1.00 70.38 245 LEU A N 1
ATOM 1938 C CA . LEU A 1 245 ? 0.506 0.429 -18.652 1.00 70.38 245 LEU A CA 1
ATOM 1939 C C . LEU A 1 245 ? -0.851 -0.094 -18.174 1.00 70.38 245 LEU A C 1
ATOM 1941 O O . LEU A 1 245 ? -1.298 0.266 -17.085 1.00 70.38 245 LEU A O 1
ATOM 1945 N N . THR A 1 246 ? -1.504 -0.953 -18.960 1.00 76.31 246 THR A N 1
ATOM 1946 C CA . THR A 1 246 ? -2.784 -1.554 -18.557 1.00 76.31 246 THR A CA 1
ATOM 1947 C C . THR A 1 246 ? -2.589 -2.419 -17.311 1.00 76.31 246 THR A C 1
ATOM 1949 O O . THR A 1 246 ? -3.366 -2.329 -16.361 1.00 76.31 246 THR A O 1
ATOM 1952 N N . ILE A 1 247 ? -1.511 -3.208 -17.274 1.00 81.56 247 ILE A N 1
ATOM 1953 C CA . ILE A 1 247 ? -1.170 -4.053 -16.129 1.00 81.56 247 ILE A CA 1
ATOM 1954 C C . ILE A 1 247 ? -0.835 -3.216 -14.892 1.00 81.56 247 ILE A C 1
ATOM 1956 O O . ILE A 1 247 ? -1.277 -3.544 -13.792 1.00 81.56 247 ILE A O 1
ATOM 1960 N N . PHE A 1 248 ? -0.105 -2.113 -15.053 1.00 80.62 248 PHE A N 1
ATOM 1961 C CA . PHE A 1 248 ? 0.257 -1.226 -13.951 1.00 80.62 248 PHE A CA 1
ATOM 1962 C C . PHE A 1 248 ? -0.966 -0.726 -13.175 1.00 80.62 248 PHE A C 1
ATOM 1964 O O . PHE A 1 248 ? -0.927 -0.654 -11.947 1.00 80.62 248 PHE A O 1
ATOM 1971 N N . PHE A 1 249 ? -2.075 -0.466 -13.871 1.00 77.56 249 PHE A N 1
ATOM 1972 C CA . PHE A 1 249 ? -3.320 -0.021 -13.248 1.00 77.56 249 PHE A CA 1
ATOM 1973 C C . PHE A 1 249 ? -3.874 -1.041 -12.241 1.00 77.56 249 PHE A C 1
ATOM 1975 O O . PHE A 1 249 ? -4.424 -0.666 -11.207 1.00 77.56 249 PHE A O 1
ATOM 1982 N N . ALA A 1 250 ? -3.673 -2.338 -12.486 1.00 75.25 250 ALA A N 1
ATOM 1983 C CA . ALA A 1 250 ? -4.093 -3.393 -11.569 1.00 75.25 250 ALA A CA 1
ATOM 1984 C C . ALA A 1 250 ? -3.327 -3.356 -10.234 1.00 75.25 250 ALA A C 1
ATOM 1986 O O . ALA A 1 250 ? -3.889 -3.683 -9.188 1.00 75.25 250 ALA A O 1
ATOM 1987 N N . PHE A 1 251 ? -2.077 -2.884 -10.238 1.00 76.31 251 PHE A N 1
ATOM 1988 C CA . PHE A 1 251 ? -1.274 -2.727 -9.023 1.00 76.31 251 PHE A CA 1
ATOM 1989 C C . PHE A 1 251 ? -1.713 -1.537 -8.157 1.00 76.31 251 PHE A C 1
ATOM 1991 O O . PHE A 1 251 ? -1.270 -1.426 -7.016 1.00 76.31 251 PHE A O 1
ATOM 1998 N N . PHE A 1 252 ? -2.616 -0.670 -8.633 1.00 69.31 252 PHE A N 1
ATOM 1999 C CA . PHE A 1 252 ? -3.149 0.445 -7.833 1.00 69.31 252 PHE A CA 1
ATOM 2000 C C . PHE A 1 252 ? -4.013 -0.001 -6.662 1.00 69.31 252 PHE A C 1
ATOM 2002 O O . PHE A 1 252 ? -4.198 0.759 -5.713 1.00 69.31 252 PHE A O 1
ATOM 2009 N N . TYR A 1 253 ? -4.536 -1.219 -6.731 1.00 65.50 253 TYR A N 1
ATOM 2010 C CA . TYR A 1 253 ? -5.371 -1.788 -5.685 1.00 65.50 253 TYR A CA 1
ATOM 2011 C C . TYR A 1 253 ? -4.554 -2.570 -4.644 1.00 65.50 253 TYR A C 1
ATOM 2013 O O . TYR A 1 253 ? -5.116 -2.987 -3.632 1.00 65.50 253 TYR A O 1
ATOM 2021 N N . GLU A 1 254 ? -3.246 -2.757 -4.864 1.00 67.44 254 GLU A N 1
ATOM 2022 C CA . GLU A 1 254 ? -2.353 -3.438 -3.922 1.00 67.44 254 GLU A CA 1
ATOM 2023 C C . GLU A 1 254 ? -2.020 -2.582 -2.697 1.00 67.44 254 GLU A C 1
ATOM 2025 O O . GLU A 1 254 ? -2.105 -1.351 -2.708 1.00 67.44 254 GLU A O 1
ATOM 2030 N N . ASP A 1 255 ? -1.580 -3.248 -1.627 1.00 67.81 255 ASP A N 1
ATOM 2031 C CA . ASP A 1 255 ? -1.061 -2.553 -0.456 1.00 67.81 255 ASP A CA 1
ATOM 2032 C C . ASP A 1 255 ? 0.175 -1.698 -0.791 1.00 67.81 255 ASP A C 1
ATOM 2034 O O . ASP A 1 255 ? 0.923 -1.957 -1.739 1.00 67.81 255 ASP A O 1
ATOM 2038 N N . TYR A 1 256 ? 0.400 -0.661 0.019 1.00 68.56 256 TYR A N 1
ATOM 2039 C CA . TYR A 1 256 ? 1.469 0.307 -0.213 1.00 68.56 256 TYR A CA 1
ATOM 2040 C C . TYR A 1 256 ? 2.852 -0.347 -0.341 1.00 68.56 256 TYR A C 1
ATOM 2042 O O . TYR A 1 256 ? 3.659 0.071 -1.174 1.00 68.56 256 TYR A O 1
ATOM 2050 N N . PHE A 1 257 ? 3.145 -1.362 0.474 1.00 72.00 257 PHE A N 1
ATOM 2051 C CA . PHE A 1 257 ? 4.460 -1.995 0.494 1.00 72.00 257 PHE A CA 1
ATOM 2052 C C . PHE A 1 257 ? 4.708 -2.796 -0.777 1.00 72.00 257 PHE A C 1
ATOM 2054 O O . PHE A 1 257 ? 5.777 -2.674 -1.380 1.00 72.00 257 PHE A O 1
ATOM 2061 N N . LYS A 1 258 ? 3.721 -3.578 -1.216 1.00 76.12 258 LYS A N 1
ATOM 2062 C CA . LYS A 1 258 ? 3.768 -4.281 -2.498 1.00 76.12 258 LYS A CA 1
ATOM 2063 C C . LYS A 1 258 ? 3.883 -3.299 -3.654 1.00 76.12 258 LYS A C 1
ATOM 2065 O O . LYS A 1 258 ? 4.743 -3.502 -4.505 1.00 76.12 258 LYS A O 1
ATOM 2070 N N . LEU A 1 259 ? 3.114 -2.209 -3.648 1.00 78.38 259 LEU A N 1
ATOM 2071 C CA . LEU A 1 259 ? 3.205 -1.166 -4.672 1.00 78.38 259 LEU A CA 1
ATOM 2072 C C . LEU A 1 259 ? 4.603 -0.531 -4.713 1.00 78.38 259 LEU A C 1
ATOM 2074 O O . LEU A 1 259 ? 5.171 -0.362 -5.787 1.00 78.38 259 LEU A O 1
ATOM 2078 N N . GLN A 1 260 ? 5.212 -0.220 -3.566 1.00 77.69 260 GLN A N 1
ATOM 2079 C CA . GLN A 1 260 ? 6.572 0.326 -3.533 1.00 77.69 260 GLN A CA 1
ATOM 2080 C C . GLN A 1 260 ? 7.636 -0.665 -3.996 1.00 77.69 260 GLN A C 1
ATOM 2082 O O . GLN A 1 260 ? 8.544 -0.281 -4.737 1.00 77.69 260 GLN A O 1
ATOM 2087 N N . LYS A 1 261 ? 7.541 -1.930 -3.574 1.00 82.50 261 LYS A N 1
ATOM 2088 C CA . LYS A 1 261 ? 8.434 -2.992 -4.053 1.00 82.50 261 LYS A CA 1
ATOM 2089 C C . LYS A 1 261 ? 8.307 -3.169 -5.560 1.00 82.50 261 LYS A C 1
ATOM 2091 O O . LYS A 1 261 ? 9.324 -3.262 -6.241 1.00 82.50 261 LYS A O 1
ATOM 2096 N N . PHE A 1 262 ? 7.079 -3.149 -6.065 1.00 86.69 262 PHE A N 1
ATOM 2097 C CA . PHE A 1 262 ? 6.779 -3.217 -7.486 1.00 86.69 262 PHE A CA 1
ATOM 2098 C C . PHE A 1 262 ? 7.422 -2.053 -8.250 1.00 86.69 262 PHE A C 1
ATOM 2100 O O . PHE A 1 262 ? 8.210 -2.287 -9.163 1.00 86.69 262 PHE A O 1
ATOM 2107 N N . VAL A 1 263 ? 7.168 -0.806 -7.834 1.00 85.94 263 VAL A N 1
ATOM 2108 C CA . VAL A 1 263 ? 7.739 0.391 -8.477 1.00 85.94 263 VAL A CA 1
ATOM 2109 C C . VAL A 1 263 ? 9.264 0.341 -8.476 1.00 85.94 263 VAL A C 1
ATOM 2111 O O . VAL A 1 263 ? 9.885 0.575 -9.511 1.00 85.94 263 VAL A O 1
ATOM 2114 N N . ARG A 1 264 ? 9.886 -0.009 -7.342 1.00 86.19 264 ARG A N 1
ATOM 2115 C CA . ARG A 1 264 ? 11.346 -0.161 -7.257 1.00 86.19 264 ARG A CA 1
ATOM 2116 C C . ARG A 1 264 ? 11.849 -1.212 -8.242 1.00 86.19 264 ARG A C 1
ATOM 2118 O O . ARG A 1 264 ? 12.836 -0.967 -8.927 1.00 86.19 264 ARG A O 1
ATOM 2125 N N . GLY A 1 265 ? 11.172 -2.355 -8.313 1.00 88.81 265 GLY A N 1
ATOM 2126 C CA . GLY A 1 265 ? 11.482 -3.421 -9.256 1.00 88.81 265 GLY A CA 1
ATOM 2127 C C . GLY A 1 265 ? 11.472 -2.932 -10.695 1.00 88.81 265 GLY A C 1
ATOM 2128 O O . GLY A 1 265 ? 12.453 -3.130 -11.406 1.00 88.81 265 GLY A O 1
ATOM 2129 N N . VAL A 1 266 ? 10.396 -2.253 -11.101 1.00 88.88 266 VAL A N 1
ATOM 2130 C CA . VAL A 1 266 ? 10.243 -1.690 -12.450 1.00 88.88 266 VAL A CA 1
ATOM 2131 C C . VAL A 1 266 ? 11.378 -0.719 -12.764 1.00 88.88 266 VAL A C 1
ATOM 2133 O O . VAL A 1 266 ? 12.018 -0.848 -13.802 1.00 88.88 266 VAL A O 1
ATOM 2136 N N . VAL A 1 267 ? 11.680 0.211 -11.856 1.00 87.56 267 VAL A N 1
ATOM 2137 C CA . VAL A 1 267 ? 12.748 1.202 -12.054 1.00 87.56 267 VAL A CA 1
ATOM 2138 C C . VAL A 1 267 ? 14.112 0.527 -12.221 1.00 87.56 267 VAL A C 1
ATOM 2140 O O . VAL A 1 267 ? 14.824 0.803 -13.184 1.00 87.56 267 VAL A O 1
ATOM 2143 N N . VAL A 1 268 ? 14.473 -0.386 -11.315 1.00 87.31 268 VAL A N 1
ATOM 2144 C CA . VAL A 1 268 ? 15.758 -1.102 -11.366 1.00 87.31 268 VAL A CA 1
ATOM 2145 C C . VAL A 1 268 ? 15.852 -1.946 -12.635 1.00 87.31 268 VAL A C 1
ATOM 2147 O O . VAL A 1 268 ? 16.827 -1.844 -13.375 1.00 87.31 268 VAL A O 1
ATOM 2150 N N . CYS A 1 269 ? 14.824 -2.741 -12.923 1.00 89.81 269 CYS A N 1
ATOM 2151 C CA . CYS A 1 269 ? 14.794 -3.610 -14.093 1.00 89.81 269 CYS A CA 1
ATOM 2152 C C . CYS A 1 269 ? 14.912 -2.815 -15.395 1.00 89.81 269 CYS A C 1
ATOM 2154 O O . CYS A 1 269 ? 15.706 -3.189 -16.255 1.00 89.81 269 CYS A O 1
ATOM 2156 N N . TYR A 1 270 ? 14.209 -1.685 -15.510 1.00 88.25 270 TYR A N 1
ATOM 2157 C CA . TYR A 1 270 ? 14.293 -0.807 -16.672 1.00 88.25 270 TYR A CA 1
ATOM 2158 C C . TYR A 1 270 ? 15.725 -0.322 -16.927 1.00 88.25 270 TYR A C 1
ATOM 2160 O O . TYR A 1 270 ? 16.245 -0.486 -18.029 1.00 88.25 270 TYR A O 1
ATOM 2168 N N . TYR A 1 271 ? 16.390 0.248 -15.918 1.00 85.69 271 TYR A N 1
ATOM 2169 C CA . TYR A 1 271 ? 17.722 0.823 -16.113 1.00 85.69 271 TYR A CA 1
ATOM 2170 C C . TYR A 1 271 ? 18.807 -0.233 -16.335 1.00 85.69 271 TYR A C 1
ATOM 2172 O O . TYR A 1 271 ? 19.681 -0.029 -17.177 1.00 85.69 271 TYR A O 1
ATOM 2180 N N . PHE A 1 272 ? 18.731 -1.388 -15.668 1.00 86.75 272 PHE A N 1
ATOM 2181 C CA . PHE A 1 272 ? 19.631 -2.509 -15.965 1.00 86.75 272 PHE A CA 1
ATOM 2182 C C . PHE A 1 272 ? 19.398 -3.073 -17.365 1.00 86.75 272 PHE A C 1
ATOM 2184 O O . PHE A 1 272 ? 20.348 -3.360 -18.089 1.00 86.75 272 PHE A O 1
ATOM 2191 N N . SER A 1 273 ? 18.139 -3.194 -17.778 1.00 86.25 273 SER A N 1
ATOM 2192 C CA . SER A 1 273 ? 17.799 -3.665 -19.116 1.00 86.25 273 SER A CA 1
ATOM 2193 C C . SER A 1 273 ? 18.238 -2.675 -20.199 1.00 86.25 273 SER A C 1
ATOM 2195 O O . SER A 1 273 ? 18.619 -3.106 -21.287 1.00 86.25 273 SER A O 1
ATOM 2197 N N . LEU A 1 274 ? 18.222 -1.371 -19.913 1.00 84.56 274 LEU A N 1
ATOM 2198 C CA . LEU A 1 274 ? 18.785 -0.338 -20.781 1.00 84.56 274 LEU A CA 1
ATOM 2199 C C . LEU A 1 274 ? 20.314 -0.456 -20.875 1.00 84.56 274 LEU A C 1
ATOM 2201 O O . LEU A 1 274 ? 20.857 -0.387 -21.973 1.00 84.56 274 LEU A O 1
ATOM 2205 N N . ALA A 1 275 ? 21.006 -0.669 -19.751 1.00 82.81 275 ALA A N 1
ATOM 2206 C CA . ALA A 1 275 ? 22.454 -0.888 -19.729 1.00 82.81 275 ALA A CA 1
ATOM 2207 C C . ALA A 1 275 ? 22.863 -2.138 -20.526 1.00 82.81 275 ALA A C 1
ATOM 2209 O O . ALA A 1 275 ? 23.839 -2.107 -21.272 1.00 82.81 275 ALA A O 1
ATOM 2210 N N . LEU A 1 276 ? 22.078 -3.213 -20.435 1.00 84.50 276 LEU A N 1
ATOM 2211 C CA . LEU A 1 276 ? 22.287 -4.418 -21.235 1.00 84.50 276 LEU A CA 1
ATOM 2212 C C . LEU A 1 276 ? 22.129 -4.124 -22.733 1.00 84.50 276 LEU A C 1
ATOM 2214 O O . LEU A 1 276 ? 22.980 -4.517 -23.525 1.00 84.50 276 LEU A O 1
ATOM 2218 N N . LEU A 1 277 ? 21.099 -3.359 -23.113 1.00 82.56 277 LEU A N 1
ATOM 2219 C CA . LEU A 1 277 ? 20.860 -2.968 -24.506 1.00 82.56 277 LEU A CA 1
ATOM 2220 C C . LEU A 1 277 ? 21.964 -2.051 -25.067 1.00 82.56 277 LEU A C 1
ATOM 2222 O O . LEU A 1 277 ? 22.238 -2.072 -26.264 1.00 82.56 277 LEU A O 1
ATOM 2226 N N . LEU A 1 278 ? 22.607 -1.250 -24.212 1.00 81.56 278 LEU A N 1
ATOM 2227 C CA . LEU A 1 278 ? 23.746 -0.406 -24.581 1.00 81.56 278 LEU A CA 1
ATOM 2228 C C . LEU A 1 278 ? 24.979 -1.229 -24.976 1.00 81.56 278 LEU A C 1
ATOM 2230 O O . LEU A 1 278 ? 25.637 -0.888 -25.961 1.00 81.56 278 LEU A O 1
ATOM 2234 N N . GLY A 1 279 ? 25.277 -2.290 -24.220 1.00 82.38 279 GLY A N 1
ATOM 2235 C CA . GLY A 1 279 ? 26.381 -3.210 -24.509 1.00 82.38 279 GLY A CA 1
ATOM 2236 C C . GLY A 1 279 ? 26.059 -4.216 -25.615 1.00 82.38 279 GLY A C 1
ATOM 2237 O O . GLY A 1 279 ? 26.955 -4.622 -26.350 1.00 82.38 279 GLY A O 1
ATOM 2238 N N . TRP A 1 280 ? 24.784 -4.586 -25.765 1.00 81.19 280 TRP A N 1
ATOM 2239 C CA . TRP A 1 280 ? 24.316 -5.536 -26.770 1.00 81.19 280 TRP A CA 1
ATOM 2240 C C . TRP A 1 280 ? 23.002 -5.070 -27.425 1.00 81.19 280 TRP A C 1
ATOM 2242 O O . TRP A 1 280 ? 21.907 -5.428 -26.982 1.00 81.19 280 TRP A O 1
ATOM 2252 N N . PRO A 1 281 ? 23.085 -4.266 -28.500 1.00 80.19 281 PRO A N 1
ATOM 2253 C CA . PRO A 1 281 ? 21.906 -3.774 -29.203 1.00 80.19 281 PRO A CA 1
ATOM 2254 C C . PRO A 1 281 ? 21.173 -4.914 -29.918 1.00 80.19 281 PRO A C 1
ATOM 2256 O O . PRO A 1 281 ? 21.755 -5.627 -30.732 1.00 80.19 281 PRO A O 1
ATOM 2259 N N . HIS A 1 282 ? 19.878 -5.069 -29.647 1.00 77.88 282 HIS A N 1
ATOM 2260 C CA . HIS A 1 282 ? 19.038 -6.106 -30.254 1.00 77.88 282 HIS A CA 1
ATOM 2261 C C . HIS A 1 282 ? 17.568 -5.630 -30.363 1.00 77.88 282 HIS A C 1
ATOM 2263 O O . HIS A 1 282 ? 17.197 -4.647 -29.710 1.00 77.88 282 HIS A O 1
ATOM 2269 N N . PRO A 1 283 ? 16.674 -6.335 -31.077 1.00 74.88 283 PRO A N 1
ATOM 2270 C CA . PRO A 1 283 ? 15.316 -5.842 -31.338 1.00 74.88 283 PRO A CA 1
ATOM 2271 C C . PRO A 1 283 ? 14.285 -6.066 -30.211 1.00 74.88 283 PRO A C 1
ATOM 2273 O O . PRO A 1 283 ? 13.221 -5.455 -30.262 1.00 74.88 283 PRO A O 1
ATOM 2276 N N . LEU A 1 284 ? 14.556 -6.903 -29.195 1.00 74.31 284 LEU A N 1
ATOM 2277 C CA . LEU A 1 284 ? 13.586 -7.217 -28.121 1.00 74.31 284 LEU A CA 1
ATOM 2278 C C . LEU A 1 284 ? 13.271 -6.033 -27.188 1.00 74.31 284 LEU A C 1
ATOM 2280 O O . LEU A 1 284 ? 12.221 -6.018 -26.549 1.00 74.31 284 LEU A O 1
ATOM 2284 N N . GLY A 1 285 ? 14.173 -5.052 -27.104 1.00 78.12 285 GLY A N 1
ATOM 2285 C CA . GLY A 1 285 ? 13.983 -3.837 -26.313 1.00 78.12 285 GLY A CA 1
ATOM 2286 C C . GLY A 1 285 ? 13.908 -4.040 -24.793 1.00 78.12 285 GLY A C 1
ATOM 2287 O O . GLY A 1 285 ? 13.948 -5.147 -24.262 1.00 78.12 285 GLY A O 1
ATOM 2288 N N . VAL A 1 286 ? 13.792 -2.915 -24.081 1.00 78.69 286 VAL A N 1
ATOM 2289 C CA . VAL A 1 286 ? 13.869 -2.843 -22.609 1.00 78.69 286 VAL A CA 1
ATOM 2290 C C . VAL A 1 286 ? 12.583 -3.330 -21.919 1.00 78.69 286 VAL A C 1
ATOM 2292 O O . VAL A 1 286 ? 12.601 -3.813 -20.787 1.00 78.69 286 VAL A O 1
ATOM 2295 N N . PHE A 1 287 ? 11.437 -3.239 -22.598 1.00 82.00 287 PHE A N 1
ATOM 2296 C CA . PHE A 1 287 ? 10.135 -3.575 -22.007 1.00 82.00 287 PHE A CA 1
ATOM 2297 C C . PHE A 1 287 ? 9.883 -5.076 -21.867 1.00 82.00 287 PHE A C 1
ATOM 2299 O O . PHE A 1 287 ? 9.053 -5.476 -21.051 1.00 82.00 287 PHE A O 1
ATOM 2306 N N . THR A 1 288 ? 10.631 -5.910 -22.589 1.00 82.12 288 THR A N 1
ATOM 2307 C CA . THR A 1 288 ? 10.570 -7.370 -22.442 1.00 82.12 288 THR A CA 1
ATOM 2308 C C . THR A 1 288 ? 10.967 -7.796 -21.025 1.00 82.12 288 THR A C 1
ATOM 2310 O O . THR A 1 288 ? 10.257 -8.577 -20.389 1.00 82.12 288 THR A O 1
ATOM 2313 N N . ALA A 1 289 ? 12.035 -7.207 -20.476 1.00 85.00 289 ALA A N 1
ATOM 2314 C CA . ALA A 1 289 ? 12.458 -7.444 -19.095 1.00 85.00 289 ALA A CA 1
ATOM 2315 C C . ALA A 1 289 ? 11.401 -6.989 -18.076 1.00 85.00 289 ALA A C 1
ATOM 2317 O O . ALA A 1 289 ? 11.154 -7.669 -17.081 1.00 85.00 289 ALA A O 1
ATOM 2318 N N . LEU A 1 290 ? 10.734 -5.862 -18.347 1.00 87.31 290 LEU A N 1
ATOM 2319 C CA . LEU A 1 290 ? 9.687 -5.329 -17.478 1.00 87.31 290 LEU A CA 1
ATOM 2320 C C . LEU A 1 290 ? 8.456 -6.231 -17.422 1.00 87.31 290 LEU A C 1
ATOM 2322 O O . LEU A 1 290 ? 7.943 -6.481 -16.334 1.00 87.31 290 LEU A O 1
ATOM 2326 N N . LEU A 1 291 ? 7.999 -6.758 -18.558 1.00 86.69 291 LEU A N 1
ATOM 2327 C CA . LEU A 1 291 ? 6.885 -7.708 -18.584 1.00 86.69 291 LEU A CA 1
ATOM 2328 C C . LEU A 1 291 ? 7.241 -9.019 -17.876 1.00 86.69 291 LEU A C 1
ATOM 2330 O O . LEU A 1 291 ? 6.439 -9.523 -17.090 1.00 86.69 291 LEU A O 1
ATOM 2334 N N . ALA A 1 292 ? 8.457 -9.534 -18.079 1.00 87.88 292 ALA A N 1
ATOM 2335 C CA . ALA A 1 292 ? 8.940 -10.703 -17.345 1.00 87.88 292 ALA A CA 1
ATOM 2336 C C . ALA A 1 292 ? 8.962 -10.448 -15.827 1.00 87.88 292 ALA A C 1
ATOM 2338 O O . ALA A 1 292 ? 8.485 -11.279 -15.052 1.00 87.88 292 ALA A O 1
ATOM 2339 N N . LEU A 1 293 ? 9.433 -9.274 -15.390 1.00 90.31 293 LEU A N 1
ATOM 2340 C CA . LEU A 1 293 ? 9.405 -8.881 -13.981 1.00 90.31 293 LEU A CA 1
ATOM 2341 C C . LEU A 1 293 ? 7.973 -8.819 -13.448 1.00 90.31 293 LEU A C 1
ATOM 2343 O O . LEU A 1 293 ? 7.707 -9.361 -12.381 1.00 90.31 293 LEU A O 1
ATOM 2347 N N . ILE A 1 294 ? 7.058 -8.173 -14.172 1.00 89.62 294 ILE A N 1
ATOM 2348 C CA . ILE A 1 294 ? 5.643 -8.055 -13.798 1.00 89.62 294 ILE A CA 1
ATOM 2349 C C . ILE A 1 294 ? 5.024 -9.443 -13.595 1.00 89.62 294 ILE A C 1
ATOM 2351 O O . ILE A 1 294 ? 4.350 -9.671 -12.588 1.00 89.62 294 ILE A O 1
ATOM 2355 N N . MET A 1 295 ? 5.291 -10.381 -14.509 1.00 88.44 295 MET A N 1
ATOM 2356 C CA . MET A 1 295 ? 4.812 -11.761 -14.415 1.00 88.44 295 MET A CA 1
ATOM 2357 C C . MET A 1 295 ? 5.359 -12.466 -13.171 1.00 88.44 295 MET A C 1
ATOM 2359 O O . MET A 1 295 ? 4.584 -12.996 -12.371 1.00 88.44 295 MET A O 1
ATOM 2363 N N . ILE A 1 296 ? 6.681 -12.444 -12.977 1.00 89.06 296 ILE A N 1
ATOM 2364 C CA . ILE A 1 296 ? 7.347 -13.080 -11.830 1.00 89.06 296 ILE A CA 1
ATOM 2365 C C . ILE A 1 296 ? 6.839 -12.469 -10.520 1.00 89.06 296 ILE A C 1
ATOM 2367 O O . ILE A 1 296 ? 6.499 -13.191 -9.582 1.00 89.06 296 ILE A O 1
ATOM 2371 N N . PHE A 1 297 ? 6.723 -11.144 -10.465 1.00 88.56 297 PHE A N 1
ATOM 2372 C CA . PHE A 1 297 ? 6.231 -10.424 -9.300 1.00 88.56 297 PHE A CA 1
ATOM 2373 C C . PHE A 1 297 ? 4.783 -10.819 -8.973 1.00 88.56 297 PHE A C 1
ATOM 2375 O O . PHE A 1 297 ? 4.470 -11.111 -7.819 1.00 88.56 297 PHE A O 1
ATOM 2382 N N . ALA A 1 298 ? 3.904 -10.901 -9.977 1.00 87.75 298 ALA A N 1
ATOM 2383 C CA . ALA A 1 298 ? 2.513 -11.313 -9.790 1.00 87.75 298 ALA A CA 1
ATOM 2384 C C . ALA A 1 298 ? 2.381 -12.760 -9.279 1.00 87.75 298 ALA A C 1
ATOM 2386 O O . ALA A 1 298 ? 1.507 -13.040 -8.452 1.00 87.75 298 ALA A O 1
ATOM 2387 N N . LEU A 1 299 ? 3.253 -13.673 -9.730 1.00 86.75 299 LEU A N 1
ATOM 2388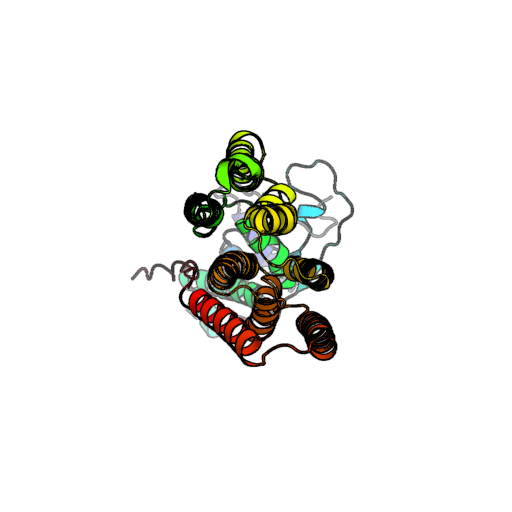 C CA . LEU A 1 299 ? 3.308 -15.056 -9.241 1.00 86.75 299 LEU A CA 1
ATOM 2389 C C . LEU A 1 299 ? 3.739 -15.133 -7.774 1.00 86.75 299 LEU A C 1
ATOM 2391 O O . LEU A 1 299 ? 3.174 -15.921 -7.016 1.00 86.75 299 LEU A O 1
ATOM 2395 N N . TRP A 1 300 ? 4.718 -14.317 -7.385 1.00 82.00 300 TRP A N 1
ATOM 2396 C CA . TRP A 1 300 ? 5.382 -14.412 -6.085 1.00 82.00 300 TRP A CA 1
ATOM 2397 C C . TRP A 1 300 ? 4.656 -13.648 -4.967 1.00 82.00 300 TRP A C 1
ATOM 2399 O O . TRP A 1 300 ? 4.622 -14.106 -3.829 1.00 82.00 300 TRP A O 1
ATOM 2409 N N . TYR A 1 301 ? 4.039 -12.502 -5.276 1.00 77.00 301 TYR A N 1
ATOM 2410 C CA . TYR A 1 301 ? 3.441 -11.599 -4.277 1.00 77.00 301 TYR A CA 1
ATOM 2411 C C . TYR A 1 301 ? 1.917 -11.729 -4.106 1.00 77.00 301 TYR A C 1
ATOM 2413 O O . TYR A 1 301 ? 1.330 -10.988 -3.309 1.00 77.00 301 TYR A O 1
ATOM 2421 N N . GLY A 1 302 ? 1.270 -12.665 -4.815 1.00 72.88 302 GLY A N 1
ATOM 2422 C CA . GLY A 1 302 ? -0.159 -12.963 -4.653 1.00 72.88 302 GLY A CA 1
ATOM 2423 C C . GLY A 1 302 ? -1.042 -11.722 -4.808 1.00 72.88 302 GLY A C 1
ATOM 2424 O O . GLY A 1 302 ? -1.702 -11.307 -3.856 1.00 72.88 302 GLY A O 1
ATOM 2425 N N . VAL A 1 303 ? -0.979 -11.097 -5.984 1.00 78.50 303 VAL A N 1
ATOM 2426 C CA . VAL A 1 303 ? -1.682 -9.842 -6.299 1.00 78.50 303 VAL A CA 1
ATOM 2427 C C . VAL A 1 303 ? -3.162 -10.068 -6.636 1.00 78.50 303 VAL A C 1
ATOM 2429 O O . VAL A 1 303 ? -3.537 -11.120 -7.152 1.00 78.50 303 VAL A O 1
ATOM 2432 N N . ILE A 1 304 ? -4.008 -9.074 -6.371 1.00 73.94 304 ILE A N 1
ATOM 2433 C CA . ILE A 1 304 ? -5.473 -9.088 -6.494 1.00 73.94 304 ILE A CA 1
ATOM 2434 C C . ILE A 1 304 ? -5.909 -9.534 -7.892 1.00 73.94 304 ILE A C 1
ATOM 2436 O O . ILE A 1 304 ? -6.756 -10.411 -8.028 1.00 73.94 304 ILE A O 1
ATOM 2440 N N . PHE A 1 305 ? -5.294 -8.982 -8.939 1.00 80.94 305 PHE A N 1
ATOM 2441 C CA . PHE A 1 305 ? -5.630 -9.288 -10.335 1.00 80.94 305 PHE A CA 1
ATOM 2442 C C . PHE A 1 305 ? -4.678 -10.302 -10.976 1.00 80.94 305 PHE A C 1
ATOM 2444 O O . PHE A 1 305 ? -4.476 -10.279 -12.190 1.00 80.94 305 PHE A O 1
ATOM 2451 N N . ARG A 1 306 ? -4.076 -11.201 -10.184 1.00 84.19 306 ARG A N 1
ATOM 2452 C CA . ARG A 1 306 ? -3.043 -12.142 -10.653 1.00 84.19 306 ARG A CA 1
ATOM 2453 C C . ARG A 1 306 ? -3.444 -12.886 -11.926 1.00 84.19 306 ARG A C 1
ATOM 2455 O O . ARG A 1 306 ? -2.652 -12.919 -12.857 1.00 84.19 306 ARG A O 1
ATOM 2462 N N . GLY A 1 307 ? -4.654 -13.444 -11.994 1.00 84.25 307 GLY A N 1
ATOM 2463 C CA . GLY A 1 307 ? -5.108 -14.190 -13.175 1.00 84.25 307 GLY A CA 1
ATOM 2464 C C . GLY A 1 307 ? -5.118 -13.344 -14.452 1.00 84.25 307 GLY A C 1
ATOM 2465 O O . GLY A 1 307 ? -4.605 -13.770 -15.481 1.00 84.25 307 GLY A O 1
ATOM 2466 N N . TRP A 1 308 ? -5.624 -12.113 -14.362 1.00 84.88 308 TRP A N 1
ATOM 2467 C CA . TRP A 1 308 ? -5.675 -11.185 -15.490 1.00 84.88 308 TRP A CA 1
ATOM 2468 C C . TRP A 1 308 ? -4.279 -10.691 -15.899 1.00 84.88 308 TRP A C 1
ATOM 2470 O O . TRP A 1 308 ? -3.956 -10.682 -17.083 1.00 84.88 308 TRP A O 1
ATOM 2480 N N . ILE A 1 309 ? -3.415 -10.370 -14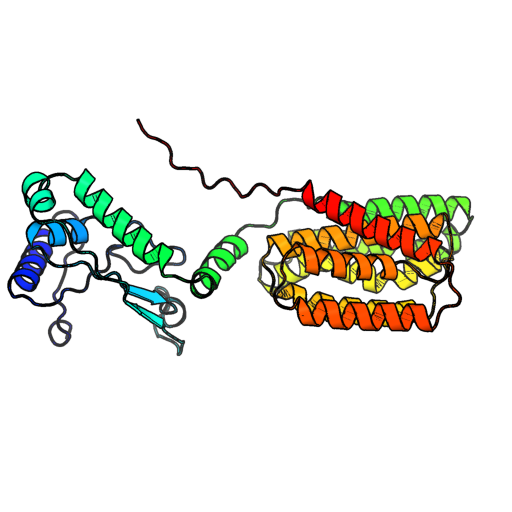.929 1.00 86.38 309 ILE A N 1
ATOM 2481 C CA . ILE A 1 309 ? -2.024 -9.966 -15.187 1.00 86.38 309 ILE A CA 1
ATOM 2482 C C . ILE A 1 309 ? -1.262 -11.081 -15.907 1.00 86.38 309 ILE A C 1
ATOM 2484 O O . ILE A 1 309 ? -0.578 -10.819 -16.896 1.00 86.38 309 ILE A O 1
ATOM 2488 N N . LEU A 1 310 ? -1.394 -12.324 -15.438 1.00 87.12 310 LEU A N 1
ATOM 2489 C CA . LEU A 1 310 ? -0.755 -13.479 -16.065 1.00 87.12 310 LEU A CA 1
ATOM 2490 C C . LEU A 1 310 ? -1.271 -13.692 -17.485 1.00 87.12 310 LEU A C 1
ATOM 2492 O O . LEU A 1 310 ? -0.460 -13.824 -18.395 1.00 87.12 310 LEU A O 1
ATOM 2496 N N . LEU A 1 311 ? -2.590 -13.647 -17.685 1.00 87.56 311 LEU A N 1
ATOM 2497 C CA . LEU A 1 311 ? -3.205 -13.787 -19.003 1.00 87.56 311 LEU A CA 1
ATOM 2498 C C . LEU A 1 311 ? -2.660 -12.745 -19.989 1.00 87.56 311 LEU A C 1
ATOM 2500 O O . LEU A 1 311 ? -2.131 -13.115 -21.034 1.00 87.56 311 LEU A O 1
ATOM 2504 N N . VAL A 1 312 ? -2.736 -11.454 -19.646 1.00 85.31 312 VAL A N 1
ATOM 2505 C CA . VAL A 1 312 ? -2.277 -10.363 -20.523 1.00 85.31 312 VAL A CA 1
ATOM 2506 C C . VAL A 1 312 ? -0.784 -10.492 -20.806 1.00 85.31 312 VAL A C 1
ATOM 2508 O O . VAL A 1 312 ? -0.369 -10.400 -21.958 1.00 85.31 312 VAL A O 1
ATOM 2511 N N . THR A 1 313 ? 0.032 -10.762 -19.784 1.00 84.38 313 THR A N 1
ATOM 2512 C CA . THR A 1 313 ? 1.485 -10.861 -19.970 1.00 84.38 313 THR A CA 1
ATOM 2513 C C . THR A 1 313 ? 1.865 -12.074 -20.823 1.00 84.38 313 THR A C 1
ATOM 2515 O O . THR A 1 313 ? 2.726 -11.956 -21.691 1.00 84.38 313 THR A O 1
ATOM 2518 N N . CYS A 1 314 ? 1.206 -13.222 -20.637 1.00 84.25 314 CYS A N 1
ATOM 2519 C CA . CYS A 1 314 ? 1.412 -14.408 -21.469 1.00 84.25 314 CYS A CA 1
ATOM 2520 C C . CYS A 1 314 ? 1.010 -14.157 -22.926 1.00 84.25 314 CYS A C 1
ATOM 2522 O O . CYS A 1 314 ? 1.788 -14.477 -23.817 1.00 84.25 314 CYS A O 1
ATOM 2524 N N . VAL A 1 315 ? -0.152 -13.546 -23.179 1.00 82.50 315 VAL A N 1
ATOM 2525 C CA . VAL A 1 315 ? -0.613 -13.214 -24.542 1.00 82.50 315 VAL A CA 1
ATOM 2526 C C . VAL A 1 315 ? 0.357 -12.250 -25.231 1.00 82.50 315 VAL A C 1
ATOM 2528 O O . VAL A 1 315 ? 0.720 -12.440 -26.392 1.00 82.50 315 VAL A O 1
ATOM 2531 N N . VAL A 1 316 ? 0.828 -11.232 -24.515 1.00 78.88 316 VAL A N 1
ATOM 2532 C CA . VAL A 1 316 ? 1.735 -10.211 -25.055 1.00 78.88 316 VAL A CA 1
ATOM 2533 C C . VAL A 1 316 ? 3.135 -10.774 -25.320 1.00 78.88 316 VAL A C 1
ATOM 2535 O O . VAL A 1 316 ? 3.710 -10.505 -26.372 1.00 78.88 316 VAL A O 1
ATOM 2538 N N . LEU A 1 317 ? 3.680 -11.602 -24.424 1.00 76.00 317 LEU A N 1
ATOM 2539 C CA . LEU A 1 317 ? 4.969 -12.260 -24.661 1.00 76.00 317 LEU A CA 1
ATOM 2540 C C . LEU A 1 317 ? 4.877 -13.317 -25.768 1.00 76.00 317 LEU A C 1
ATOM 2542 O O . LEU A 1 317 ? 5.764 -13.372 -26.614 1.00 76.00 317 LEU A O 1
ATOM 2546 N N . ALA A 1 318 ? 3.805 -14.114 -25.809 1.00 77.06 318 ALA A N 1
ATOM 2547 C CA . ALA A 1 318 ? 3.599 -15.119 -26.851 1.00 77.06 318 ALA A CA 1
ATOM 2548 C C . ALA A 1 318 ? 3.436 -14.476 -28.236 1.00 77.06 318 ALA A C 1
ATOM 2550 O O . ALA A 1 318 ? 4.081 -14.910 -29.185 1.00 77.06 318 ALA A O 1
ATOM 2551 N N . SER A 1 319 ? 2.647 -13.402 -28.347 1.00 69.69 319 SER A N 1
ATOM 2552 C CA . SER A 1 319 ? 2.514 -12.641 -29.599 1.00 69.69 319 SER A CA 1
ATOM 2553 C C . SER A 1 319 ? 3.827 -11.964 -30.009 1.00 69.69 319 SER A C 1
ATOM 2555 O O . SER A 1 319 ? 4.207 -12.017 -31.178 1.00 69.69 319 SER A O 1
ATOM 2557 N N . GLY A 1 320 ? 4.568 -11.393 -29.054 1.00 67.25 320 GLY A N 1
ATOM 2558 C CA . GLY A 1 320 ? 5.875 -10.785 -29.302 1.00 67.25 320 GLY A CA 1
ATOM 2559 C C . GLY A 1 320 ? 6.938 -11.782 -29.772 1.00 67.25 320 GLY A C 1
ATOM 2560 O O . GLY A 1 320 ? 7.749 -11.428 -30.627 1.00 67.25 320 GLY A O 1
ATOM 2561 N N . LEU A 1 321 ? 6.910 -13.014 -29.249 1.00 68.12 321 LEU A N 1
ATOM 2562 C CA . LEU A 1 321 ? 7.794 -14.120 -29.629 1.00 68.12 321 LEU A CA 1
ATOM 2563 C C . LEU A 1 321 ? 7.420 -14.736 -30.977 1.00 68.12 321 LEU A C 1
ATOM 2565 O O . LEU A 1 321 ? 8.307 -14.980 -31.790 1.00 68.12 321 LEU A O 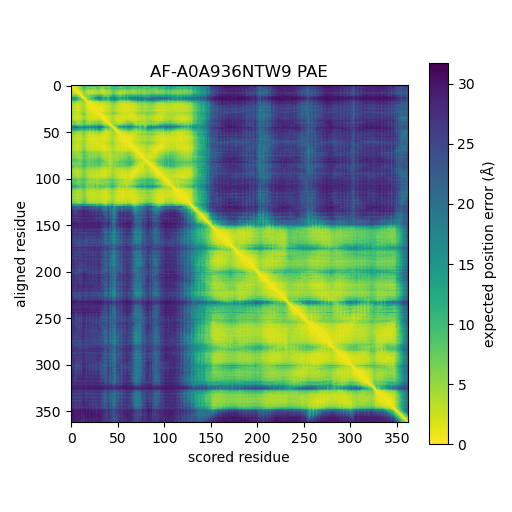1
ATOM 2569 N N . TRP A 1 322 ? 6.127 -14.951 -31.228 1.00 68.12 322 TRP A N 1
ATOM 2570 C CA . TRP A 1 322 ? 5.626 -15.566 -32.462 1.00 68.12 322 TRP A CA 1
ATOM 2571 C C . TRP A 1 322 ? 5.914 -14.717 -33.704 1.00 68.12 322 TRP A C 1
ATOM 2573 O O . TRP A 1 322 ? 6.186 -15.245 -34.774 1.00 68.12 322 TRP A O 1
ATOM 2583 N N . LEU A 1 323 ? 5.939 -13.394 -33.541 1.00 61.34 323 LEU A N 1
ATOM 2584 C CA . LEU A 1 323 ? 6.316 -12.450 -34.594 1.00 61.34 323 LEU A CA 1
ATOM 2585 C C . LEU A 1 323 ? 7.841 -12.313 -34.764 1.00 61.34 323 LEU A C 1
ATOM 2587 O O . LEU A 1 323 ? 8.296 -11.529 -35.595 1.00 61.34 323 LEU A O 1
ATOM 2591 N N . SER A 1 324 ? 8.657 -12.984 -33.946 1.00 57.78 324 SER A N 1
ATOM 2592 C CA . SER A 1 324 ? 10.101 -12.756 -33.859 1.00 57.78 324 SER A CA 1
ATOM 2593 C C . SER A 1 324 ? 10.929 -13.901 -34.441 1.00 57.78 324 SER A C 1
ATOM 2595 O O . SER A 1 324 ? 10.832 -15.029 -33.980 1.00 57.78 324 SER A O 1
ATOM 2597 N N . GLU A 1 325 ? 11.859 -13.583 -35.340 1.00 62.69 325 GLU A N 1
ATOM 2598 C CA . GLU A 1 325 ? 13.002 -14.454 -35.667 1.00 62.69 325 GLU A CA 1
ATOM 2599 C C . GLU A 1 325 ? 14.147 -14.289 -34.640 1.00 62.69 325 GLU A C 1
ATOM 2601 O O . GLU A 1 325 ? 15.328 -14.319 -34.976 1.00 62.69 325 GLU A O 1
ATOM 2606 N N . THR A 1 326 ? 13.826 -13.987 -33.374 1.00 60.50 326 THR A N 1
ATOM 2607 C CA . THR A 1 326 ? 14.840 -13.550 -32.398 1.00 60.50 326 THR A CA 1
ATOM 2608 C C . THR A 1 326 ? 15.543 -14.693 -31.674 1.00 60.50 326 THR A C 1
ATOM 2610 O O . THR A 1 326 ? 14.983 -15.758 -31.433 1.00 60.50 326 THR A O 1
ATOM 2613 N N . VAL A 1 327 ? 16.800 -14.429 -31.302 1.00 62.09 327 VAL A N 1
ATOM 2614 C CA . VAL A 1 327 ? 17.724 -15.363 -30.651 1.00 62.09 327 VAL A CA 1
ATOM 2615 C C . VAL A 1 327 ? 17.213 -15.728 -29.243 1.00 62.09 327 VAL A C 1
ATOM 2617 O O . VAL A 1 327 ? 17.156 -14.844 -28.382 1.00 62.09 327 VAL A O 1
ATOM 2620 N N . PRO A 1 328 ? 16.917 -17.012 -28.950 1.00 70.69 328 PRO A N 1
ATOM 2621 C CA . PRO A 1 328 ? 16.423 -17.481 -27.645 1.00 70.69 328 PRO A CA 1
ATOM 2622 C C . PRO A 1 328 ? 17.263 -17.014 -26.444 1.00 70.69 328 PRO A C 1
ATOM 2624 O O . PRO A 1 328 ? 16.748 -16.804 -25.348 1.00 70.69 328 PRO A O 1
ATOM 2627 N N . VAL A 1 329 ? 18.561 -16.792 -26.667 1.00 76.94 329 VAL A N 1
ATOM 2628 C CA . VAL A 1 329 ? 19.532 -16.330 -25.665 1.00 76.94 329 VAL A CA 1
ATOM 2629 C C . VAL A 1 329 ? 19.170 -14.958 -25.082 1.00 76.94 329 VAL A C 1
ATOM 2631 O O . VAL A 1 329 ? 19.262 -14.768 -23.870 1.00 76.94 329 VAL A O 1
ATOM 2634 N N . ALA A 1 330 ? 18.722 -14.005 -25.906 1.00 76.19 330 ALA A N 1
ATOM 2635 C CA . ALA A 1 330 ? 18.392 -12.657 -25.436 1.00 76.19 330 ALA A CA 1
ATOM 2636 C C . ALA A 1 330 ? 17.134 -12.655 -24.548 1.00 76.19 330 ALA A C 1
ATOM 2638 O O . ALA A 1 330 ? 17.083 -11.972 -23.524 1.00 76.19 330 ALA A O 1
ATOM 2639 N N . LEU A 1 331 ? 16.146 -13.489 -24.891 1.00 79.56 331 LEU A N 1
ATOM 2640 C CA . LEU A 1 331 ? 14.959 -13.697 -24.063 1.00 79.56 331 LEU A CA 1
ATOM 2641 C C . LEU A 1 331 ? 15.335 -14.289 -22.697 1.00 79.56 331 LEU A C 1
ATOM 2643 O O . LEU A 1 331 ? 14.902 -13.778 -21.663 1.00 79.56 331 LEU A O 1
ATOM 2647 N N . LEU A 1 332 ? 16.165 -15.338 -22.691 1.00 82.81 332 LEU A N 1
ATOM 2648 C CA . LEU A 1 332 ? 16.623 -15.995 -21.465 1.00 82.81 332 LEU A CA 1
ATOM 2649 C C . LEU A 1 332 ? 17.352 -15.020 -20.537 1.00 82.81 332 LEU A C 1
ATOM 2651 O O . LEU A 1 332 ? 17.102 -15.027 -19.334 1.00 82.81 332 LEU A O 1
ATOM 2655 N N . LEU A 1 333 ? 18.194 -14.141 -21.083 1.00 85.19 333 LEU A N 1
ATOM 2656 C CA . LEU A 1 333 ? 18.899 -13.127 -20.298 1.00 85.19 333 LEU A CA 1
ATOM 2657 C C . LEU A 1 333 ? 17.957 -12.107 -19.661 1.00 85.19 333 LEU A C 1
ATOM 2659 O O . LEU A 1 333 ? 18.153 -11.755 -18.500 1.00 85.19 333 LEU A O 1
ATOM 2663 N N . TYR A 1 334 ? 16.915 -11.658 -20.361 1.00 86.44 334 TYR A N 1
ATOM 2664 C CA . TYR A 1 334 ? 15.940 -10.747 -19.758 1.00 86.44 334 TYR A CA 1
ATOM 2665 C C . TYR A 1 334 ? 15.059 -11.407 -18.707 1.00 86.44 334 TYR A C 1
ATOM 2667 O O . TYR A 1 334 ? 14.744 -10.775 -17.698 1.00 86.44 334 TYR A O 1
ATOM 2675 N N . VAL A 1 335 ? 14.699 -12.675 -18.896 1.00 86.06 335 VAL A N 1
ATOM 2676 C CA . VAL A 1 335 ? 14.002 -13.453 -17.865 1.00 86.06 335 VAL A CA 1
ATOM 2677 C C . VAL A 1 335 ? 14.908 -13.655 -16.648 1.00 86.06 335 VAL A C 1
ATOM 2679 O O . VAL A 1 335 ? 14.463 -13.450 -15.519 1.00 86.06 335 VAL A O 1
ATOM 2682 N N . ALA A 1 336 ? 16.188 -13.973 -16.857 1.00 87.81 336 ALA A N 1
ATOM 2683 C CA . ALA A 1 336 ? 17.174 -14.090 -15.786 1.00 87.81 336 ALA A CA 1
ATOM 2684 C C . ALA A 1 336 ? 17.374 -12.758 -15.048 1.00 87.81 336 ALA A C 1
ATOM 2686 O O . ALA A 1 336 ? 17.387 -12.738 -13.818 1.00 87.81 336 ALA A O 1
ATOM 2687 N N . LEU A 1 337 ? 17.447 -11.635 -15.772 1.00 89.25 337 LEU A N 1
ATOM 2688 C CA . LEU A 1 337 ? 17.505 -10.296 -15.186 1.00 89.25 337 LEU A CA 1
ATOM 2689 C C . LEU A 1 337 ? 16.263 -10.015 -14.335 1.00 89.25 337 LEU A C 1
ATOM 2691 O O . LEU A 1 337 ? 16.387 -9.568 -13.198 1.00 89.25 337 LEU A O 1
ATOM 2695 N N . ALA A 1 338 ? 15.069 -10.297 -14.854 1.00 88.06 338 ALA A N 1
ATOM 2696 C CA . ALA A 1 338 ? 13.824 -10.120 -14.116 1.00 88.06 338 ALA A CA 1
ATOM 2697 C C . ALA A 1 338 ? 13.785 -10.976 -12.838 1.00 88.06 338 ALA A C 1
ATOM 2699 O O . ALA A 1 338 ? 13.386 -10.487 -11.778 1.00 88.06 338 ALA A O 1
ATOM 2700 N N . ALA A 1 339 ? 14.256 -12.224 -12.904 1.00 88.62 339 ALA A N 1
ATOM 2701 C CA . ALA A 1 339 ? 14.374 -13.108 -11.748 1.00 88.62 339 ALA A CA 1
ATOM 2702 C C . ALA A 1 339 ? 15.395 -12.588 -10.722 1.00 88.62 339 ALA A C 1
ATOM 2704 O O . ALA A 1 339 ? 15.098 -12.562 -9.527 1.00 88.62 339 ALA A O 1
ATOM 2705 N N . ALA A 1 340 ? 16.558 -12.110 -11.174 1.00 89.69 340 ALA A N 1
ATOM 2706 C CA . ALA A 1 340 ? 17.588 -11.519 -10.322 1.00 89.69 340 ALA A CA 1
ATOM 2707 C C . ALA A 1 340 ? 17.087 -10.247 -9.626 1.00 89.69 340 ALA A C 1
ATOM 2709 O O . ALA A 1 340 ? 17.264 -10.092 -8.418 1.00 89.69 340 ALA A O 1
ATOM 2710 N N . VAL A 1 341 ? 16.387 -9.368 -10.353 1.00 87.38 341 VAL A N 1
ATOM 2711 C CA . VAL A 1 341 ? 15.742 -8.181 -9.774 1.00 87.38 341 VAL A CA 1
ATOM 2712 C C . VAL A 1 341 ? 14.684 -8.594 -8.757 1.00 87.38 341 VAL A C 1
ATOM 2714 O O . VAL A 1 341 ? 14.639 -8.025 -7.670 1.00 87.38 341 VAL A O 1
ATOM 2717 N N . ASN A 1 342 ? 13.866 -9.608 -9.044 1.00 86.50 342 ASN A N 1
ATOM 2718 C CA . ASN A 1 342 ? 12.905 -10.114 -8.067 1.00 86.50 342 ASN A CA 1
ATOM 2719 C C . ASN A 1 342 ? 13.601 -10.662 -6.809 1.00 86.50 342 ASN A C 1
ATOM 2721 O O . ASN A 1 342 ? 13.156 -10.362 -5.704 1.00 86.50 342 ASN A O 1
ATOM 2725 N N . GLY A 1 343 ? 14.716 -11.385 -6.951 1.00 85.06 343 GLY A N 1
ATOM 2726 C CA . GLY A 1 343 ? 15.560 -11.821 -5.831 1.00 85.06 343 GLY A CA 1
ATOM 2727 C C . GLY A 1 343 ? 16.120 -10.645 -5.024 1.00 85.06 343 GLY A C 1
ATOM 2728 O O . GLY A 1 343 ? 16.018 -10.625 -3.800 1.00 85.06 343 GLY A O 1
ATOM 2729 N N . TYR A 1 344 ? 16.603 -9.598 -5.694 1.00 85.50 344 TYR A N 1
ATOM 2730 C CA . TYR A 1 344 ? 16.993 -8.336 -5.058 1.00 85.50 344 TYR A CA 1
ATOM 2731 C C . TYR A 1 344 ? 15.828 -7.694 -4.286 1.00 85.50 344 TYR A C 1
ATOM 2733 O O . TYR A 1 344 ? 16.009 -7.211 -3.174 1.00 85.50 344 TYR A O 1
ATOM 2741 N N . LEU A 1 345 ? 14.595 -7.734 -4.793 1.00 83.62 345 LEU A N 1
ATOM 2742 C CA . LEU A 1 345 ? 13.435 -7.227 -4.044 1.00 83.62 345 LEU A CA 1
ATOM 2743 C C . LEU A 1 345 ? 13.117 -8.053 -2.785 1.00 83.62 345 LEU A C 1
ATOM 2745 O O . LEU A 1 345 ? 12.467 -7.535 -1.869 1.00 83.62 345 LEU A O 1
ATOM 2749 N N . GLN A 1 346 ? 13.560 -9.313 -2.716 1.00 80.19 346 GLN A N 1
ATOM 2750 C CA . GLN A 1 346 ? 13.406 -10.162 -1.529 1.00 80.19 346 GLN A CA 1
ATOM 2751 C C . GLN A 1 346 ? 14.390 -9.793 -0.419 1.00 80.19 346 GLN A C 1
ATOM 2753 O O . GLN A 1 346 ? 14.027 -9.889 0.755 1.00 80.19 346 GLN A O 1
ATOM 2758 N N . THR A 1 347 ? 15.597 -9.326 -0.762 1.00 77.25 347 THR A N 1
ATOM 2759 C CA . THR A 1 347 ? 16.581 -8.867 0.238 1.00 77.25 347 THR A CA 1
ATOM 2760 C C . THR A 1 347 ? 16.089 -7.617 0.963 1.00 77.25 347 THR A C 1
ATOM 2762 O O . THR A 1 347 ? 16.354 -7.441 2.151 1.00 77.25 347 THR A O 1
ATOM 2765 N N . PHE A 1 348 ? 15.250 -6.810 0.303 1.00 66.88 348 PHE A N 1
ATOM 2766 C CA . PHE A 1 348 ? 14.456 -5.781 0.965 1.00 66.88 348 PHE A CA 1
ATOM 2767 C C . PHE A 1 348 ? 13.308 -6.398 1.762 1.00 66.88 348 PHE A C 1
ATOM 2769 O O . PHE A 1 348 ? 12.130 -6.372 1.378 1.00 66.88 348 PHE A O 1
ATOM 2776 N N . ARG A 1 349 ? 13.632 -6.850 2.969 1.00 56.88 349 ARG A N 1
ATOM 2777 C CA . ARG A 1 349 ? 12.706 -6.685 4.081 1.00 56.88 349 ARG A CA 1
ATOM 2778 C C . ARG A 1 349 ? 12.721 -5.196 4.402 1.00 56.88 349 ARG A C 1
ATOM 2780 O O . ARG A 1 349 ? 13.581 -4.723 5.128 1.00 56.88 349 ARG A O 1
ATOM 2787 N N . LEU A 1 350 ? 11.779 -4.439 3.831 1.00 50.50 350 LEU A N 1
ATOM 2788 C CA . LEU A 1 350 ? 11.253 -3.326 4.614 1.00 50.50 350 LEU A CA 1
ATOM 2789 C C . LEU A 1 350 ? 10.792 -4.024 5.876 1.00 50.50 350 LEU A C 1
ATOM 2791 O O . LEU A 1 350 ? 9.890 -4.864 5.775 1.00 50.50 350 LEU A O 1
ATOM 2795 N N . ASP A 1 351 ? 11.538 -3.835 6.968 1.00 37.47 351 ASP A N 1
ATOM 2796 C CA . ASP A 1 351 ? 11.177 -4.380 8.259 1.00 37.47 351 ASP A CA 1
ATOM 2797 C C . ASP A 1 351 ? 9.669 -4.223 8.334 1.00 37.47 351 ASP A C 1
ATOM 2799 O O . ASP A 1 351 ? 9.140 -3.126 8.114 1.00 37.47 351 ASP A O 1
ATOM 2803 N N . ARG A 1 352 ? 8.949 -5.331 8.563 1.00 37.97 352 ARG A N 1
ATOM 2804 C CA . ARG A 1 352 ? 7.669 -5.176 9.243 1.00 37.97 352 ARG A CA 1
ATOM 2805 C C . ARG A 1 352 ? 8.061 -4.267 10.379 1.00 37.97 352 ARG A C 1
ATOM 2807 O O . ARG A 1 352 ? 8.876 -4.724 11.182 1.00 37.97 352 ARG A O 1
ATOM 2814 N N . ILE A 1 353 ? 7.628 -2.999 10.354 1.00 35.75 353 ILE A N 1
ATOM 2815 C CA . ILE A 1 353 ? 7.762 -2.102 11.493 1.00 35.75 353 ILE A CA 1
ATOM 2816 C C . ILE A 1 353 ? 7.433 -3.034 12.628 1.00 35.75 353 ILE A C 1
ATOM 2818 O O . ILE A 1 353 ? 6.338 -3.616 12.617 1.00 35.75 353 ILE A O 1
ATOM 2822 N N . ARG A 1 354 ? 8.445 -3.368 13.446 1.00 29.03 354 ARG A N 1
ATOM 2823 C CA . ARG A 1 354 ? 8.197 -4.222 14.587 1.00 29.03 354 ARG A CA 1
ATOM 2824 C C . ARG A 1 354 ? 7.097 -3.432 15.249 1.00 29.03 354 ARG A C 1
ATOM 2826 O O . ARG A 1 354 ? 7.341 -2.311 15.691 1.00 29.03 354 ARG A O 1
ATOM 2833 N N . TYR A 1 355 ? 5.879 -3.977 15.252 1.00 31.77 355 TYR A N 1
ATOM 2834 C CA . TYR A 1 355 ? 4.994 -3.677 16.350 1.00 31.77 355 TYR A CA 1
ATOM 2835 C C . TYR A 1 355 ? 5.929 -3.783 17.541 1.00 31.77 355 TYR A C 1
ATOM 2837 O O . TYR A 1 355 ? 6.613 -4.817 17.614 1.00 31.77 355 TYR A O 1
ATOM 2845 N N . PRO A 1 356 ? 6.126 -2.718 18.335 1.00 31.31 356 PRO A N 1
ATOM 2846 C CA . PRO A 1 356 ? 6.814 -2.891 19.590 1.00 31.31 356 PRO A CA 1
ATOM 2847 C C . PRO A 1 356 ? 6.035 -4.019 20.252 1.00 31.31 356 PRO A C 1
ATOM 2849 O O . PRO A 1 356 ? 4.893 -3.833 20.670 1.00 31.31 356 PRO A O 1
ATOM 2852 N N . GLN A 1 357 ? 6.588 -5.235 20.170 1.00 33.53 357 GLN A N 1
ATOM 2853 C CA . GLN A 1 357 ? 6.074 -6.357 20.907 1.00 33.53 357 GLN A CA 1
ATOM 2854 C C . GLN A 1 357 ? 6.066 -5.837 22.319 1.00 33.53 357 GLN A C 1
ATOM 2856 O O . GLN A 1 357 ? 7.040 -5.180 22.712 1.00 33.53 357 GLN A O 1
ATOM 2861 N N . GLY A 1 358 ? 4.910 -6.010 22.961 1.00 33.59 358 GLY A N 1
ATOM 2862 C CA . GLY A 1 358 ? 4.590 -5.398 24.232 1.00 33.59 358 GLY A CA 1
ATOM 2863 C C . GLY A 1 358 ? 5.842 -5.286 25.072 1.00 33.59 358 GLY A C 1
ATOM 2864 O O . GLY A 1 358 ? 6.600 -6.254 25.198 1.00 33.59 358 GLY A O 1
ATOM 2865 N N . ARG A 1 359 ? 6.090 -4.079 25.592 1.00 28.53 359 ARG A N 1
ATOM 2866 C CA . ARG A 1 359 ? 6.974 -3.956 26.739 1.00 28.53 359 ARG A CA 1
ATOM 2867 C C . ARG A 1 359 ? 6.484 -5.014 27.720 1.00 28.53 359 ARG A C 1
ATOM 2869 O O . ARG A 1 359 ? 5.409 -4.866 28.294 1.00 28.53 359 ARG A O 1
ATOM 2876 N N . LYS A 1 360 ? 7.239 -6.108 27.823 1.00 32.62 360 LYS A N 1
ATOM 2877 C CA . LYS A 1 360 ? 7.206 -6.992 28.970 1.00 32.62 360 LYS A CA 1
ATOM 2878 C C . LYS A 1 360 ? 7.634 -6.097 30.117 1.00 32.62 360 LYS A C 1
ATOM 2880 O O . LYS A 1 360 ? 8.824 -5.856 30.303 1.00 32.62 360 LYS A O 1
ATOM 2885 N N . TYR A 1 361 ? 6.658 -5.495 30.772 1.00 36.25 361 TYR A N 1
ATOM 2886 C CA . TYR A 1 361 ? 6.856 -5.024 32.120 1.00 36.25 361 TYR A CA 1
ATOM 2887 C C . TYR A 1 361 ? 6.775 -6.276 32.982 1.00 36.25 361 TYR A C 1
ATOM 2889 O O . TYR A 1 361 ? 5.738 -6.935 33.025 1.00 36.25 361 TYR A O 1
ATOM 2897 N N . LEU A 1 362 ? 7.951 -6.654 33.488 1.00 31.19 362 LEU A N 1
ATOM 2898 C CA . LEU A 1 362 ? 8.106 -7.502 34.663 1.00 31.19 362 LEU A CA 1
ATOM 2899 C C . LEU A 1 362 ? 7.296 -6.936 35.830 1.00 31.19 362 LEU A C 1
ATOM 2901 O O . LEU A 1 362 ? 7.202 -5.685 35.907 1.00 31.19 362 LEU A O 1
#

Nearest PDB structures (foldseek):
  6xi6-assembly1_A-3  TM=2.377E-01  e=2.915E+00  synthetic construct

Sequence (362 aa):
MIEALGAFPVDIRKGRGESAYREALGILQRGEALGIFPEGQRSEQGPMGELRTGVARLAVETGAPVVPVTIGGAVRAWPKHRLLPKPAKILVRFHEPIHLDQEERVNRSGDRNYQAEIMELVAERINRSLKPSIRGAEWIEKWYQEPPSNIRSFEWAPLIALAIALIVAVQRNTISSHWARLALPAAAYYLYLIADLTIIRPSRLAKWLRNSMPIWLILIWHRFLTTGLALPQGDRNAILVLAGLTIFFAFFYEDYFKLQKFVRGVVVCYYFSLALLLGWPHPLGVFTALLALIMIFALWYGVIFRGWILLVTCVVLASGLWLSETVPVALLLYVALAAAVNGYLQTFRLDRIRYPQGRKYL

Radius of gyration: 29.48 Å; Cα contacts (8 Å, |Δi|>4): 317; chains: 1; bounding box: 70×43×79 Å

Foldseek 3Di:
DQVVVVDDDADPPPPRRVVVLVVLLVCVQVVHDDDDDQQSDDDQDADRHDGHLSQLLSCLVRQDWDKAKDKACVCVQPHPPDPHGDDDDIDIDIFDIHGDDPVCSVVCSPPPVSSVVVVVVSVVRVVVPDDVVRVVVHVVVVVLPDDPPDDDPLLCLLVVLLVVLVVLCVVVVLCVPQVCLSVVLNVVSVVCVVCLVPPNDRDPVSVVCVLCVLVVSCLVSVVSSCVSSVAQPAPLVVVLSVLLVVLLVLCVPPDPLLSNLLSSLLSVQQSVLVVVCSVPGDRPDSSLLVLLLQLVSLVPVVGPCSVVSNVSSCVSVVVSVVPDPDDVVVSVVSNVSSVVSVVVSVVPPPDPPPPPPDPPPD

Solvent-accessible surface area (backbone atoms only — not comparable to full-atom values): 21299 Å² total; per-residue (Å²): 119,53,58,85,72,77,42,80,86,68,52,85,54,91,93,49,45,62,64,46,50,52,49,53,48,53,42,48,72,72,72,47,90,81,92,78,67,52,54,77,61,82,78,84,82,78,76,88,64,74,71,48,51,65,61,34,48,50,33,45,73,67,68,52,64,48,63,52,71,48,75,42,44,51,61,76,20,47,38,83,92,49,94,67,71,48,97,58,76,68,46,79,44,81,49,80,69,44,76,76,59,68,68,59,30,68,78,41,59,86,40,66,66,56,24,49,51,49,49,49,52,49,52,48,56,52,60,71,68,54,52,67,80,65,50,56,58,53,61,51,48,58,59,66,69,52,76,77,73,87,77,54,86,63,73,51,48,49,58,54,50,39,53,54,51,49,54,50,24,59,77,68,72,40,42,95,87,24,47,65,48,51,49,47,59,40,51,53,50,51,52,45,51,52,46,45,78,74,70,54,69,94,41,76,67,50,55,49,48,67,66,44,42,68,58,54,50,47,64,73,39,44,62,45,39,34,58,49,68,73,45,60,73,36,87,61,49,61,58,47,47,52,52,52,53,61,47,51,59,58,50,71,78,48,57,71,68,60,40,51,53,48,46,44,42,50,55,53,45,40,54,53,37,45,54,48,37,71,79,50,73,52,68,75,50,43,53,53,29,42,49,42,28,51,45,54,48,36,71,73,67,70,44,94,52,32,73,59,47,46,51,53,48,49,53,52,50,50,53,58,50,74,78,45,97,67,65,69,65,62,57,52,51,30,44,50,49,21,50,50,45,52,53,56,55,61,71,56,65,73,67,72,74,70,67,78,68,70,82,79,74,128

pLDDT: mean 76.7, std 14.77, range [28.53, 96.38]

Secondary structure (DSSP, 8-state):
--GGGT------STT--HHHHHHHHHHHHTT------TTSS--SSSS--PPPTHHHHHHHHH-PPB--EEEESHHHHS-TT-SS------EEEEPPPBPPPHHHHHHTTT-HHHHHHHHHHHHHHHHHHS-HHHHHHHHHHHHHHSPP-SS-GGGGHHHHHHHHHHHHHHHTT-HHHHHHHHHHHHHHHHHHHHHHHHT----HHHHHHHHHHHHHHHHHHHHHHHHHTT----TTHHHHHHHHHHHHHHGGGS-HHHHHHHHHHHHHHHHHHHHHHHHS--TTTTHHHHHHHHHHHHHHHT-TTHHHHHHHHHHHHHHHHHT----HHHHHHHHHHHHHHHHHHHH---------------